Protein AF-A0A059WXW6-F1 (afdb_monomer_lite)

Radius of gyration: 20.31 Å; chains: 1; bounding box: 55×39×52 Å

pLDDT: mean 96.21, std 3.56, range [58.72, 98.81]

Sequence (256 aa):
PWFNPIPKHPYNVGSDMNHESMDTRNYSSRVMEHWLTEYRIDGFRFDLSKGFTQVNTCTTPNCNTQTEINNWGLRDQSRINIWKRYYDTVQTKSSGAYVILEHFAENSEEKELSDYGMMLWGNLHHNYTQAALGLSTENDFSWGIHTVRTWTNPHLVTYMESHDEERIVYRALTGGNVTAGYTTRHIDTALRRMELSAAFLFTIPGPKMMWQFGEVGYDFAINRCEDGSINNDCRTHPKPIRWDYLQNAKRKQVTV

Structure (mmCIF, N/CA/C/O backbone):
data_AF-A0A059WXW6-F1
#
_entry.id   AF-A0A059WXW6-F1
#
loop_
_atom_site.group_PDB
_atom_site.id
_atom_site.type_symbol
_atom_site.label_atom_id
_atom_site.label_alt_id
_atom_site.label_comp_id
_atom_site.label_asym_id
_atom_site.label_entity_id
_atom_site.label_seq_id
_atom_site.pdbx_PDB_ins_code
_atom_site.Cartn_x
_atom_site.Cartn_y
_atom_site.Cartn_z
_atom_site.occupancy
_atom_site.B_iso_or_equiv
_atom_site.auth_seq_id
_atom_site.auth_comp_id
_atom_site.auth_asym_id
_atom_site.auth_atom_id
_atom_site.pdbx_PDB_model_num
ATOM 1 N N . PRO A 1 1 ? -15.121 13.037 23.827 1.00 78.50 1 PRO A N 1
ATOM 2 C CA . PRO A 1 1 ? -15.109 13.982 22.686 1.00 78.50 1 PRO A CA 1
ATOM 3 C C . PRO A 1 1 ? -14.855 13.188 21.404 1.00 78.50 1 PRO A C 1
ATOM 5 O O . PRO A 1 1 ? -14.153 12.186 21.485 1.00 78.50 1 PRO A O 1
ATOM 8 N N . TRP A 1 2 ? -15.421 13.610 20.270 1.00 88.75 2 TRP A N 1
ATOM 9 C CA . TRP A 1 2 ? -15.257 12.932 18.974 1.00 88.75 2 TRP A CA 1
ATOM 10 C C . TRP A 1 2 ? -13.813 12.958 18.475 1.00 88.75 2 TRP A C 1
ATOM 12 O O . TRP A 1 2 ? -13.294 11.960 17.984 1.00 88.75 2 TRP A O 1
ATOM 22 N N . PHE A 1 3 ? -13.163 14.106 18.646 1.00 93.31 3 PHE A N 1
ATOM 23 C CA . PHE A 1 3 ? -11.800 14.357 18.205 1.00 93.31 3 PHE A CA 1
ATOM 24 C C . PHE A 1 3 ? -10.869 14.530 19.397 1.00 93.31 3 PHE A C 1
ATOM 26 O O . PHE A 1 3 ? -11.270 15.010 20.465 1.00 93.31 3 PHE A O 1
ATOM 33 N N . ASN A 1 4 ? -9.614 14.161 19.192 1.00 93.25 4 ASN A N 1
ATOM 34 C CA . ASN A 1 4 ? -8.531 14.500 20.088 1.00 93.25 4 ASN A CA 1
ATOM 35 C C . ASN A 1 4 ? -8.214 16.001 19.961 1.00 93.25 4 ASN A C 1
ATOM 37 O O . ASN A 1 4 ? -8.027 16.488 18.848 1.00 93.25 4 ASN A O 1
ATOM 41 N N . PRO A 1 5 ? -8.128 16.760 21.074 1.00 91.00 5 PRO A N 1
ATOM 42 C CA . PRO A 1 5 ? -7.756 18.178 21.018 1.00 91.00 5 PRO A CA 1
ATOM 43 C C . PRO A 1 5 ? -6.341 18.409 20.476 1.00 91.00 5 PRO A C 1
ATOM 45 O O . PRO A 1 5 ? -6.051 19.459 19.915 1.00 91.00 5 PRO A O 1
ATOM 48 N N . ILE A 1 6 ? -5.463 17.425 20.685 1.00 89.00 6 ILE A N 1
ATOM 49 C CA . ILE A 1 6 ? -4.098 17.374 20.169 1.00 89.00 6 ILE A CA 1
ATOM 50 C C . ILE A 1 6 ? -3.931 15.991 19.536 1.00 89.00 6 ILE A C 1
ATOM 52 O O . ILE A 1 6 ? -4.211 15.007 20.238 1.00 89.00 6 ILE A O 1
ATOM 56 N N . PRO A 1 7 ? -3.484 15.906 18.271 1.00 92.00 7 PRO A N 1
ATOM 57 C CA . PRO A 1 7 ? -3.293 14.629 17.600 1.00 92.00 7 PRO A CA 1
ATOM 58 C C . PRO A 1 7 ? -2.331 13.698 18.341 1.00 92.00 7 PRO A C 1
ATOM 60 O O . PRO A 1 7 ? -1.409 14.164 19.014 1.00 92.00 7 PRO A O 1
ATOM 63 N N . LYS A 1 8 ? -2.558 12.386 18.231 1.00 94.50 8 LYS A N 1
ATOM 64 C CA . LYS A 1 8 ? -1.803 11.374 18.993 1.00 94.50 8 LYS A CA 1
ATOM 65 C C . LYS A 1 8 ? -0.637 10.745 18.248 1.00 94.50 8 LYS A C 1
ATOM 67 O O . LYS A 1 8 ? 0.244 10.193 18.897 1.00 94.50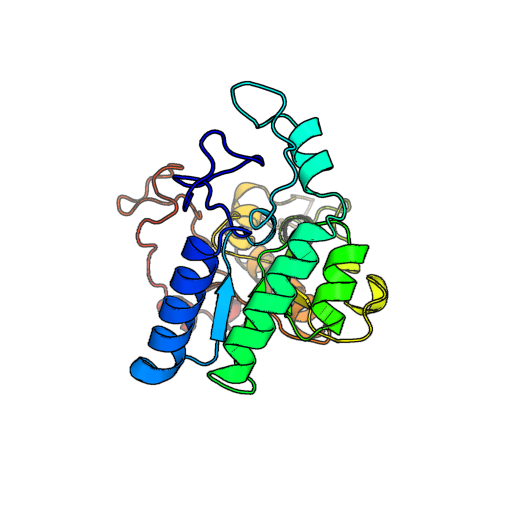 8 LYS A O 1
ATOM 72 N N . HIS A 1 9 ? -0.603 10.832 16.926 1.00 95.44 9 HIS A N 1
ATOM 73 C CA . HIS A 1 9 ? 0.408 10.165 16.109 1.00 95.44 9 HIS A CA 1
ATOM 74 C C . HIS A 1 9 ? 0.867 11.030 14.926 1.00 95.44 9 HIS A C 1
ATOM 76 O O . HIS A 1 9 ? 0.190 11.997 14.596 1.00 95.44 9 HIS A O 1
ATOM 82 N N . PRO A 1 10 ? 1.990 10.714 14.25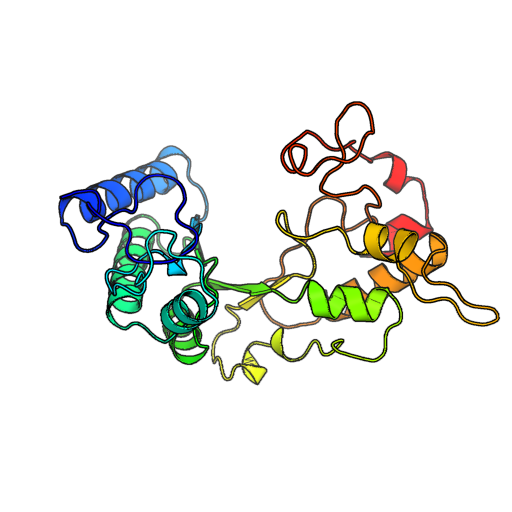7 1.00 95.00 10 PRO A N 1
ATOM 83 C CA . PRO A 1 10 ? 2.391 11.382 13.018 1.00 95.00 10 PRO A CA 1
ATOM 84 C C . PRO A 1 10 ? 1.429 11.158 11.846 1.00 95.00 10 PRO A C 1
ATOM 86 O O . PRO A 1 10 ? 0.632 10.224 11.858 1.00 95.00 10 PRO A O 1
ATOM 89 N N . TYR A 1 11 ? 1.554 11.979 10.799 1.00 93.06 11 TYR A N 1
ATOM 90 C CA . TYR A 1 11 ? 0.813 11.848 9.529 1.00 93.06 11 TYR A CA 1
ATOM 91 C C . TYR A 1 11 ? -0.719 11.955 9.627 1.00 93.06 11 TYR A C 1
ATOM 93 O O . TYR A 1 11 ? -1.432 11.372 8.816 1.00 93.06 11 TYR A O 1
ATOM 101 N N . ASN A 1 12 ? -1.246 12.711 10.595 1.00 89.69 12 ASN A N 1
ATOM 102 C CA . ASN A 1 12 ? -2.688 12.970 10.654 1.00 89.69 12 ASN A CA 1
ATOM 103 C C . ASN A 1 12 ? -3.199 13.621 9.372 1.00 89.69 12 ASN A C 1
ATOM 105 O O . ASN A 1 12 ? -2.597 14.560 8.848 1.00 89.69 12 ASN A O 1
ATOM 109 N N . VAL A 1 13 ? -4.382 13.185 8.958 1.00 84.06 13 VAL A N 1
ATOM 110 C CA . VAL A 1 13 ? -5.157 13.807 7.892 1.00 84.06 13 VAL A CA 1
ATOM 111 C C . VAL A 1 13 ? -6.405 14.412 8.529 1.00 84.06 13 VAL A C 1
ATOM 113 O O . VAL A 1 13 ? -7.258 13.701 9.053 1.00 84.06 13 VAL A O 1
ATOM 116 N N . GLY A 1 14 ? -6.505 15.741 8.526 1.00 87.31 14 GLY A N 1
ATOM 117 C CA . GLY A 1 14 ? -7.601 16.442 9.197 1.00 87.31 14 GLY A CA 1
ATOM 118 C C . GLY A 1 14 ? -7.534 16.340 10.728 1.00 87.31 14 GLY A C 1
ATOM 119 O O . GLY A 1 14 ? -6.463 16.455 11.322 1.00 87.31 14 GLY A O 1
ATOM 120 N N . SER A 1 15 ? -8.693 16.193 11.377 1.00 91.19 15 SER A N 1
ATOM 121 C CA . SER A 1 15 ? -8.800 16.107 12.839 1.00 91.19 15 SER A CA 1
ATOM 122 C C . SER A 1 15 ? -8.759 14.656 13.322 1.00 91.19 15 SER A C 1
ATOM 124 O O . SER A 1 15 ? -9.645 13.872 12.987 1.00 91.19 15 SER A O 1
ATOM 126 N N . ASP A 1 16 ? -7.769 14.334 14.158 1.00 94.06 16 ASP A N 1
ATOM 127 C CA . ASP A 1 16 ? -7.584 13.014 14.776 1.00 94.06 16 ASP A CA 1
ATOM 128 C C . ASP A 1 16 ? -8.808 12.610 15.618 1.00 94.06 16 ASP A C 1
ATOM 130 O O . ASP A 1 16 ? -9.205 13.320 16.549 1.00 94.06 16 ASP A O 1
ATOM 134 N N . MET A 1 17 ? -9.436 11.483 15.277 1.00 94.94 17 MET A N 1
ATOM 135 C CA . MET A 1 17 ? -10.624 10.984 15.962 1.00 94.94 17 MET A CA 1
ATOM 136 C C . MET A 1 17 ? -10.249 10.185 17.215 1.00 94.94 17 MET A C 1
ATOM 138 O O . MET A 1 17 ? -9.419 9.281 17.207 1.00 94.94 17 MET A O 1
ATOM 142 N N . ASN A 1 18 ? -10.952 10.442 18.317 1.00 96.19 18 ASN A N 1
ATOM 143 C CA . ASN A 1 18 ? -10.832 9.623 19.514 1.00 96.19 18 ASN A CA 1
ATOM 144 C C . ASN A 1 18 ? -11.665 8.341 19.364 1.00 96.19 18 ASN A C 1
ATOM 146 O O . ASN A 1 18 ? -12.852 8.313 19.708 1.00 96.19 18 ASN A O 1
ATOM 150 N N . HIS A 1 19 ? -11.035 7.270 18.884 1.00 95.62 19 HIS A N 1
ATOM 151 C CA . HIS A 1 19 ? -11.661 5.962 18.657 1.00 95.62 19 HIS A CA 1
ATOM 152 C C . HIS A 1 19 ? -12.032 5.200 19.947 1.00 95.62 19 HIS A C 1
ATOM 154 O O . HIS A 1 19 ? -12.748 4.190 19.910 1.00 95.62 19 HIS A O 1
ATOM 160 N N . GLU A 1 20 ? -11.617 5.690 21.118 1.00 95.31 20 GLU A N 1
ATOM 161 C CA . GLU A 1 20 ? -12.087 5.178 22.406 1.00 95.31 20 GLU A CA 1
ATOM 162 C C . GLU A 1 20 ? -13.392 5.821 22.875 1.00 95.31 20 GLU A C 1
ATOM 164 O O . GLU A 1 20 ? -14.112 5.232 23.688 1.00 95.31 20 GLU A O 1
ATOM 169 N N . SER A 1 21 ? -13.742 6.991 22.342 1.00 96.25 21 SER A N 1
ATOM 170 C CA . SER A 1 21 ? -14.986 7.658 22.697 1.00 96.25 21 SER A CA 1
ATOM 171 C C . SER A 1 21 ? -16.205 6.883 22.184 1.00 96.25 21 SER A C 1
ATOM 173 O O . SER A 1 21 ? -16.209 6.325 21.083 1.00 96.25 21 SER A O 1
ATOM 175 N N . MET A 1 22 ? -17.273 6.858 22.985 1.00 95.56 22 MET A N 1
ATOM 176 C CA . MET A 1 22 ? -18.539 6.235 22.583 1.00 95.56 22 MET A CA 1
ATOM 177 C C . MET A 1 22 ? -19.110 6.890 21.319 1.00 95.56 22 MET A C 1
ATOM 179 O O . MET A 1 22 ? -19.652 6.209 20.453 1.00 95.56 22 MET A O 1
ATOM 183 N N . ASP A 1 23 ? -18.939 8.203 21.194 1.00 96.00 23 ASP A N 1
ATOM 184 C CA . ASP A 1 23 ? -19.438 8.975 20.065 1.00 96.00 23 ASP A CA 1
ATOM 185 C C . ASP A 1 23 ? -18.798 8.549 18.737 1.00 96.00 23 ASP A C 1
ATOM 187 O O . ASP A 1 23 ? -19.513 8.204 17.793 1.00 96.00 23 ASP A O 1
ATOM 191 N N . THR A 1 24 ? -17.463 8.480 18.684 1.00 96.31 24 THR A N 1
ATOM 192 C CA . THR A 1 24 ? -16.727 8.024 17.494 1.00 96.31 24 THR A CA 1
ATOM 193 C C . THR A 1 24 ? -17.041 6.567 17.181 1.00 96.31 24 THR A C 1
ATOM 195 O O . THR A 1 24 ? -17.249 6.216 16.024 1.00 96.31 24 THR A O 1
ATOM 198 N N . ARG A 1 25 ? -17.155 5.703 18.198 1.00 95.56 25 ARG A N 1
ATOM 199 C CA . ARG A 1 25 ? -17.550 4.297 17.999 1.00 95.56 25 ARG A CA 1
ATOM 200 C C . ARG A 1 25 ? -18.930 4.179 17.353 1.00 95.56 25 ARG A C 1
ATOM 202 O O . ARG A 1 25 ? -19.088 3.430 16.392 1.00 95.56 25 ARG A O 1
ATOM 209 N N . ASN A 1 26 ? -19.905 4.941 17.842 1.00 96.38 26 ASN A N 1
ATOM 210 C CA . ASN A 1 26 ? -21.259 4.953 17.296 1.00 96.38 26 ASN A CA 1
ATOM 211 C C . ASN A 1 26 ? -21.297 5.523 15.875 1.00 96.38 26 ASN A C 1
ATOM 213 O O . ASN A 1 26 ? -22.032 5.017 15.031 1.00 96.38 26 ASN A O 1
ATOM 217 N N . TYR A 1 27 ? -20.510 6.561 15.600 1.00 96.50 27 TYR A N 1
ATOM 218 C CA . TYR A 1 27 ? -20.376 7.111 14.257 1.00 96.50 27 TYR A CA 1
ATOM 219 C C . TYR A 1 27 ? -19.798 6.104 13.271 1.00 96.50 27 TYR A C 1
ATOM 221 O O . TYR A 1 27 ? -20.459 5.798 12.280 1.00 96.50 27 TYR A O 1
ATOM 229 N N . SER A 1 28 ? -18.623 5.543 13.567 1.00 96.25 28 SER A N 1
ATOM 230 C CA . SER A 1 28 ? -17.975 4.563 12.695 1.00 96.25 28 SER A CA 1
ATOM 231 C C . SER A 1 28 ? -18.882 3.359 12.457 1.00 96.25 28 SER A C 1
ATOM 233 O O . SER A 1 28 ? -19.006 2.911 11.324 1.00 96.25 28 SER A O 1
ATOM 235 N N . SER A 1 29 ? -19.575 2.877 13.496 1.00 96.75 29 SER A N 1
ATOM 236 C CA . SER A 1 29 ? -20.540 1.777 13.381 1.00 96.75 29 SER A CA 1
ATOM 237 C C . SER A 1 29 ? -21.671 2.085 12.398 1.00 96.75 29 SER A C 1
ATOM 239 O O . SER A 1 29 ? -21.918 1.292 11.492 1.00 96.75 29 SER A O 1
ATOM 241 N N . ARG A 1 30 ? -22.300 3.265 12.499 1.00 97.94 30 ARG A N 1
ATOM 242 C CA . ARG A 1 30 ? -23.367 3.677 11.569 1.00 97.94 30 ARG A CA 1
ATOM 243 C C . ARG A 1 30 ? -22.867 3.859 10.140 1.00 97.94 30 ARG A C 1
ATOM 245 O O . ARG A 1 30 ? -23.582 3.511 9.209 1.00 97.94 30 ARG A O 1
ATOM 252 N N . VAL A 1 31 ? -21.663 4.406 9.961 1.00 97.75 31 VAL A N 1
ATOM 253 C CA . VAL A 1 31 ? -21.052 4.549 8.631 1.00 97.75 31 VAL A CA 1
ATOM 254 C C . VAL A 1 31 ? -20.813 3.170 8.022 1.00 97.75 31 VAL A C 1
ATOM 256 O O . VAL A 1 31 ? -21.264 2.919 6.909 1.00 97.75 31 VAL A O 1
ATOM 259 N N . MET A 1 32 ? -20.164 2.264 8.759 1.00 98.06 32 MET A N 1
ATOM 260 C CA . MET A 1 32 ? -19.899 0.903 8.288 1.00 98.06 32 MET A CA 1
ATOM 261 C C . MET A 1 32 ? -21.197 0.162 7.948 1.00 98.06 32 MET A C 1
ATOM 263 O O . MET A 1 32 ? -21.295 -0.427 6.879 1.00 98.06 32 MET A O 1
ATOM 267 N N . GLU A 1 33 ? -22.210 0.243 8.812 1.00 97.88 33 GLU A N 1
ATOM 268 C CA . GLU A 1 33 ? -23.530 -0.337 8.556 1.00 97.88 33 GLU A CA 1
ATOM 269 C C . GLU A 1 33 ? -24.148 0.207 7.269 1.00 97.88 33 GLU A C 1
ATOM 271 O O . GLU A 1 33 ? -24.498 -0.579 6.399 1.00 97.88 33 GLU A O 1
ATOM 276 N N . HIS A 1 34 ? -24.213 1.529 7.108 1.00 98.38 34 HIS A N 1
ATOM 277 C CA . HIS A 1 34 ? -24.846 2.150 5.948 1.00 98.38 34 HIS A CA 1
ATOM 278 C C . HIS A 1 34 ? -24.227 1.692 4.622 1.00 98.38 34 HIS A C 1
ATOM 280 O O . HIS A 1 34 ? -24.942 1.331 3.690 1.00 98.38 34 HIS A O 1
ATOM 286 N N . TRP A 1 35 ? -22.896 1.664 4.531 1.00 98.38 35 TRP A N 1
ATOM 287 C CA . TRP A 1 35 ? -22.213 1.216 3.317 1.00 98.38 35 TRP A CA 1
ATOM 288 C C . TRP A 1 35 ? -22.413 -0.281 3.045 1.00 98.38 35 TRP A C 1
ATOM 290 O O . TRP A 1 35 ? -22.615 -0.668 1.894 1.00 98.38 35 TRP A O 1
ATOM 300 N N . LEU A 1 36 ? -22.417 -1.119 4.085 1.00 98.44 36 LEU A N 1
ATOM 301 C CA . LEU A 1 36 ? -22.646 -2.558 3.938 1.00 98.44 36 LEU A CA 1
ATOM 302 C C . LEU A 1 36 ? -24.101 -2.889 3.577 1.00 98.44 36 LEU A C 1
ATOM 304 O O . LEU A 1 36 ? -24.334 -3.786 2.774 1.00 98.44 36 LEU A O 1
ATOM 308 N N . THR A 1 37 ? -25.089 -2.192 4.141 1.00 97.25 37 THR A N 1
ATOM 309 C CA . THR A 1 37 ? -26.506 -2.542 3.947 1.00 97.25 37 THR A CA 1
ATOM 310 C C . THR A 1 37 ? -27.131 -1.846 2.744 1.00 97.25 37 THR A C 1
ATOM 312 O O . THR A 1 37 ? -27.827 -2.495 1.961 1.00 97.25 37 THR A O 1
ATOM 315 N N . GLU A 1 38 ? -26.871 -0.548 2.567 1.00 98.06 38 GLU A N 1
ATOM 316 C CA . GLU A 1 38 ? -27.496 0.248 1.504 1.00 98.06 38 GLU A CA 1
ATOM 317 C C . GLU A 1 38 ? -26.747 0.106 0.181 1.00 98.06 38 GLU A C 1
ATOM 319 O O . GLU A 1 38 ? -27.362 -0.117 -0.862 1.00 98.06 38 GLU A O 1
ATOM 324 N N . TYR A 1 39 ? -25.414 0.187 0.221 1.00 97.69 39 TYR A N 1
ATOM 325 C CA . TYR A 1 39 ? -24.576 0.093 -0.978 1.00 97.69 39 TYR A CA 1
ATOM 326 C C . TYR A 1 39 ? -24.064 -1.322 -1.256 1.00 97.69 39 TYR A C 1
ATOM 328 O O . TYR A 1 39 ? -23.590 -1.573 -2.363 1.00 97.69 39 TYR A O 1
ATOM 336 N N . ARG A 1 40 ? -24.202 -2.250 -0.296 1.00 97.12 40 ARG A N 1
ATOM 337 C CA . ARG A 1 40 ? -23.875 -3.681 -0.451 1.00 97.12 40 ARG A CA 1
ATOM 338 C C . ARG A 1 40 ? -22.457 -3.927 -0.959 1.00 97.12 40 ARG A C 1
ATOM 340 O O . ARG A 1 40 ? -22.240 -4.778 -1.816 1.00 97.12 40 ARG A O 1
ATOM 347 N N . ILE A 1 41 ? -21.504 -3.156 -0.445 1.00 97.94 41 ILE A N 1
ATOM 348 C CA . ILE A 1 41 ? -20.085 -3.393 -0.714 1.00 97.94 41 ILE A CA 1
ATOM 349 C C . ILE A 1 41 ? -19.599 -4.632 0.047 1.00 97.94 41 ILE A C 1
ATOM 351 O O . ILE A 1 41 ? -20.097 -4.938 1.129 1.00 97.94 41 ILE A O 1
ATOM 355 N N . ASP A 1 42 ? -18.573 -5.300 -0.477 1.00 98.19 42 ASP A N 1
ATOM 356 C CA . ASP A 1 42 ? -18.030 -6.530 0.117 1.00 98.19 42 ASP A CA 1
ATOM 357 C C . ASP A 1 42 ? -17.111 -6.284 1.324 1.00 98.19 42 ASP A C 1
ATOM 359 O O . ASP A 1 42 ? -16.570 -7.225 1.896 1.00 98.19 42 ASP A O 1
ATOM 363 N N . GLY A 1 43 ? -16.885 -5.029 1.714 1.00 97.94 43 GLY A N 1
ATOM 364 C CA . GLY A 1 43 ? -16.006 -4.674 2.823 1.00 97.94 43 GLY A CA 1
ATOM 365 C C . GLY A 1 43 ? -15.335 -3.319 2.652 1.00 97.94 43 GLY A C 1
ATOM 366 O O . GLY A 1 43 ? -15.729 -2.509 1.815 1.00 97.94 43 GLY A O 1
ATOM 367 N N . PHE A 1 44 ? -14.297 -3.079 3.450 1.00 98.56 44 PHE A N 1
ATOM 368 C CA . PHE A 1 44 ? -13.589 -1.804 3.509 1.00 98.56 44 PHE A CA 1
ATOM 369 C C . PHE A 1 44 ? -12.077 -1.993 3.443 1.00 98.56 44 PHE A C 1
ATOM 371 O O . PHE A 1 44 ? -11.525 -2.922 4.036 1.00 98.56 44 PHE A O 1
ATOM 378 N N . ARG A 1 45 ? -11.403 -1.023 2.819 1.00 98.06 45 ARG A N 1
ATOM 379 C CA . ARG A 1 45 ? -10.012 -0.691 3.132 1.00 98.06 45 ARG A CA 1
ATOM 380 C C . ARG A 1 45 ? -10.011 0.506 4.077 1.00 98.06 45 ARG A C 1
ATOM 382 O O . ARG A 1 45 ? -10.488 1.575 3.706 1.00 98.06 45 ARG A O 1
ATOM 389 N N . PHE A 1 46 ? -9.479 0.330 5.279 1.00 98.06 46 PHE A N 1
ATOM 390 C CA . PHE A 1 46 ? -9.354 1.391 6.269 1.00 98.06 46 PHE A CA 1
ATOM 391 C C . PHE A 1 46 ? -8.041 2.144 6.074 1.00 98.06 46 PHE A C 1
ATOM 393 O O . PHE A 1 46 ? -6.956 1.575 6.217 1.00 98.06 46 PHE A O 1
ATOM 400 N N . ASP A 1 47 ? -8.182 3.420 5.725 1.00 96.44 47 ASP A N 1
ATOM 401 C CA . ASP A 1 47 ? -7.085 4.372 5.591 1.00 96.44 47 ASP A CA 1
ATOM 402 C C . ASP A 1 47 ? -6.430 4.680 6.928 1.00 96.44 47 ASP A C 1
ATOM 404 O O . ASP A 1 47 ? -7.110 4.734 7.956 1.00 96.44 47 ASP A O 1
ATOM 408 N N . LEU A 1 48 ? -5.110 4.858 6.893 1.00 95.75 48 LEU A N 1
ATOM 409 C CA . LEU A 1 48 ? -4.265 5.215 8.018 1.00 95.75 48 LEU A CA 1
ATOM 410 C C . LEU A 1 48 ? -4.591 4.383 9.255 1.00 95.75 48 LEU A C 1
ATOM 412 O O . LEU A 1 48 ? -4.709 4.896 10.367 1.00 95.75 48 LEU A O 1
ATOM 416 N N . SER A 1 49 ? -4.781 3.075 9.076 1.00 97.56 49 SER A N 1
ATOM 417 C CA . SER A 1 49 ? -5.379 2.237 10.116 1.00 97.56 49 SER A CA 1
ATOM 418 C C . SER A 1 49 ? -4.517 2.172 11.390 1.00 97.56 49 SER A C 1
ATOM 420 O O . SER A 1 49 ? -5.012 1.990 12.504 1.00 97.56 49 SER A O 1
ATOM 422 N N . LYS A 1 50 ? -3.203 2.396 11.258 1.00 95.69 50 LYS A N 1
ATOM 423 C CA . LYS A 1 50 ? -2.285 2.538 12.396 1.00 95.69 50 LYS A CA 1
ATOM 424 C C . LYS A 1 50 ? -2.595 3.773 13.268 1.00 95.69 50 LYS A C 1
ATOM 426 O O . LYS A 1 50 ? -2.243 3.815 14.447 1.00 95.69 50 LYS A O 1
ATOM 431 N N . GLY A 1 51 ? -3.272 4.769 12.701 1.00 95.44 51 GLY A N 1
ATOM 432 C CA . GLY A 1 51 ? -3.696 6.010 13.352 1.00 95.44 51 GLY A CA 1
ATOM 433 C C . GLY A 1 51 ? -4.875 5.833 14.303 1.00 95.44 51 GLY A C 1
ATOM 434 O O . GLY A 1 51 ? -5.155 6.700 15.118 1.00 95.44 51 GLY A O 1
ATOM 435 N N . PHE A 1 52 ? -5.519 4.664 14.296 1.00 96.31 52 PHE A N 1
ATOM 436 C CA . PHE A 1 52 ? -6.635 4.339 15.183 1.00 96.31 52 PHE A CA 1
ATOM 437 C C . PHE A 1 52 ? -6.124 3.961 16.586 1.00 96.31 52 PHE A C 1
ATOM 439 O O . PHE A 1 52 ? -6.422 2.899 17.126 1.00 96.31 52 PHE A O 1
ATOM 446 N N . THR A 1 53 ? -5.305 4.836 17.164 1.00 95.19 53 THR A N 1
ATOM 447 C CA . THR A 1 53 ? -4.602 4.692 18.440 1.00 95.19 53 THR A CA 1
ATOM 448 C C . THR A 1 53 ? -4.978 5.836 19.368 1.00 95.19 53 THR A C 1
ATOM 450 O O . THR A 1 53 ? -5.305 6.927 18.911 1.00 95.19 53 THR A O 1
ATOM 453 N N . GLN A 1 54 ? -4.936 5.609 20.679 1.00 94.38 54 GLN A N 1
ATOM 454 C CA . GLN A 1 54 ? -4.962 6.693 21.670 1.00 94.38 54 GLN A CA 1
ATOM 455 C C . GLN A 1 54 ? -3.636 6.816 22.439 1.00 94.38 54 GLN A C 1
ATOM 457 O O . GLN A 1 54 ? -3.507 7.662 23.328 1.00 94.38 54 GLN A O 1
ATOM 462 N N . VAL A 1 55 ? -2.626 6.020 22.071 1.00 95.38 55 VAL A N 1
ATOM 463 C CA . VAL A 1 55 ? -1.257 6.164 22.565 1.00 95.38 55 VAL A CA 1
ATOM 464 C C . VAL A 1 55 ? -0.650 7.405 21.926 1.00 95.38 55 VAL A C 1
ATOM 466 O O . VAL A 1 55 ? -0.505 7.491 20.710 1.00 95.38 55 VAL A O 1
ATOM 469 N N . ASN A 1 56 ? -0.292 8.383 22.757 1.00 95.44 56 ASN A N 1
ATOM 470 C CA . ASN A 1 56 ? 0.333 9.603 22.271 1.00 95.44 56 ASN A CA 1
ATOM 471 C C . ASN A 1 56 ? 1.821 9.376 21.987 1.00 95.44 56 ASN A C 1
ATOM 473 O O . ASN A 1 56 ? 2.612 9.232 22.919 1.00 95.44 56 ASN A O 1
ATOM 477 N N . THR A 1 57 ? 2.203 9.415 20.717 1.00 96.25 57 THR A N 1
ATOM 478 C CA . THR A 1 57 ? 3.600 9.412 20.278 1.00 96.25 57 THR A CA 1
ATOM 479 C C . THR A 1 57 ? 4.068 10.781 19.805 1.00 96.25 57 THR A C 1
ATOM 481 O O . THR A 1 57 ? 5.266 10.952 19.607 1.00 96.25 57 THR A O 1
ATOM 484 N N . CYS A 1 58 ? 3.174 11.768 19.689 1.00 94.69 58 CYS A N 1
ATOM 485 C CA . CYS A 1 58 ? 3.533 13.150 19.394 1.00 94.69 58 CYS A CA 1
ATOM 486 C C . CYS A 1 58 ? 4.213 13.811 20.598 1.00 94.69 58 CYS A C 1
ATOM 488 O O . CYS A 1 58 ? 3.596 14.060 21.638 1.00 94.69 58 CYS A O 1
ATOM 490 N N . THR A 1 59 ? 5.497 14.116 20.434 1.00 94.31 59 THR A N 1
ATOM 491 C CA . THR A 1 59 ? 6.365 14.751 21.440 1.00 94.31 59 THR A CA 1
ATOM 492 C C . THR A 1 59 ? 6.897 16.111 20.987 1.00 94.31 59 THR A C 1
ATOM 494 O O . THR A 1 59 ? 7.396 16.883 21.805 1.00 94.31 59 THR A O 1
ATOM 497 N N . THR A 1 60 ? 6.755 16.434 19.702 1.00 93.25 60 THR A N 1
ATOM 498 C CA . THR A 1 60 ? 7.154 17.698 19.081 1.00 93.25 60 THR A CA 1
ATOM 499 C C . THR A 1 60 ? 5.943 18.434 18.493 1.00 93.25 60 THR A C 1
ATOM 501 O O . THR A 1 60 ? 4.930 17.799 18.197 1.00 93.25 60 THR A O 1
ATOM 504 N N . PRO A 1 61 ? 6.024 19.763 18.266 1.00 90.00 61 PRO A N 1
ATOM 505 C CA . PRO A 1 61 ? 4.900 20.534 17.727 1.00 90.00 61 PRO A CA 1
ATOM 506 C C . PRO A 1 61 ? 4.378 20.044 16.368 1.00 90.00 61 PRO A C 1
ATOM 508 O O . PRO A 1 61 ? 3.181 20.119 16.118 1.00 90.00 61 PRO A O 1
ATOM 511 N N . ASN A 1 62 ? 5.264 19.535 15.505 1.00 89.50 62 ASN A N 1
ATOM 512 C CA . ASN A 1 62 ? 4.903 19.082 14.157 1.00 89.50 62 ASN A CA 1
ATOM 513 C C . ASN A 1 62 ? 4.612 17.576 14.074 1.00 89.50 62 ASN A C 1
ATOM 515 O O . ASN A 1 62 ? 4.156 17.124 13.028 1.00 89.50 62 ASN A O 1
ATOM 519 N N . CYS A 1 63 ? 4.894 16.814 15.138 1.00 94.12 63 CYS A N 1
ATOM 520 C CA . CYS A 1 63 ? 4.689 15.368 15.228 1.00 94.12 63 CYS A CA 1
ATOM 521 C C . CYS A 1 63 ? 5.092 14.598 13.955 1.00 94.12 63 CYS A C 1
ATOM 523 O O . CYS A 1 63 ? 4.273 13.956 13.302 1.00 94.12 63 CYS A O 1
ATOM 525 N N . ASN A 1 64 ? 6.351 14.719 13.540 1.00 93.81 64 ASN A N 1
ATOM 526 C CA . ASN A 1 64 ? 6.831 14.145 12.280 1.00 93.81 64 ASN A CA 1
ATOM 527 C C . ASN A 1 64 ? 8.291 13.677 12.323 1.00 93.81 64 ASN A C 1
ATOM 529 O O . ASN A 1 64 ? 8.889 13.405 11.282 1.00 93.81 64 ASN A O 1
ATOM 533 N N . THR A 1 65 ? 8.885 13.581 13.511 1.00 96.44 65 THR A N 1
ATOM 534 C CA . THR A 1 65 ? 10.250 13.073 13.652 1.00 96.44 65 THR A CA 1
ATOM 535 C C . THR A 1 65 ? 10.287 11.557 13.471 1.00 96.44 65 THR A C 1
ATOM 537 O O . THR A 1 65 ? 9.331 10.847 13.789 1.00 96.44 65 THR A O 1
ATOM 540 N N . GLN A 1 66 ? 11.432 11.031 13.025 1.00 96.62 66 GLN A N 1
ATOM 541 C CA . GLN A 1 66 ? 11.610 9.587 12.853 1.00 96.62 66 GLN A CA 1
ATOM 542 C C . GLN A 1 66 ? 11.368 8.808 14.154 1.00 96.62 66 GLN A C 1
ATOM 544 O O . GLN A 1 66 ? 10.822 7.710 14.119 1.00 96.62 66 GLN A O 1
ATOM 549 N N . THR A 1 67 ? 11.725 9.378 15.308 1.00 97.62 67 THR A N 1
ATOM 550 C CA . THR A 1 67 ? 11.465 8.763 16.616 1.00 97.62 67 THR A CA 1
ATOM 551 C C . THR A 1 67 ? 9.968 8.625 16.890 1.00 97.62 67 THR A C 1
ATOM 553 O O . THR A 1 67 ? 9.529 7.566 17.325 1.00 97.62 67 THR A O 1
ATOM 556 N N . GLU A 1 68 ? 9.165 9.652 16.602 1.00 97.06 68 GLU A N 1
ATOM 557 C CA . GLU A 1 68 ? 7.705 9.605 16.785 1.00 97.06 68 GLU A CA 1
ATOM 558 C C . GLU A 1 68 ? 7.055 8.597 15.827 1.00 97.06 68 GLU A C 1
ATOM 560 O O . GLU A 1 68 ? 6.157 7.856 16.229 1.00 97.06 68 GLU A O 1
ATOM 565 N N . ILE A 1 69 ? 7.552 8.514 14.587 1.00 96.56 69 ILE A N 1
ATOM 566 C CA . ILE A 1 69 ? 7.100 7.546 13.575 1.00 96.56 69 ILE A CA 1
ATOM 567 C C . ILE A 1 69 ? 7.437 6.113 14.004 1.00 96.56 69 ILE A C 1
ATOM 569 O O . ILE A 1 69 ? 6.575 5.235 13.939 1.00 96.56 69 ILE A O 1
ATOM 573 N N . ASN A 1 70 ? 8.662 5.882 14.485 1.00 97.25 70 ASN A N 1
ATOM 574 C CA . ASN A 1 70 ? 9.100 4.582 14.989 1.00 97.25 70 ASN A CA 1
ATOM 575 C C . ASN A 1 70 ? 8.272 4.163 16.207 1.00 97.25 70 ASN A C 1
ATOM 577 O O . ASN A 1 70 ? 7.768 3.046 16.237 1.00 97.25 70 ASN A O 1
ATOM 581 N N . ASN A 1 71 ? 8.070 5.071 17.168 1.00 97.62 71 ASN A N 1
ATOM 582 C CA . ASN A 1 71 ? 7.262 4.811 18.360 1.00 97.62 71 ASN A CA 1
ATOM 583 C C . ASN A 1 71 ? 5.803 4.502 18.006 1.00 97.62 71 ASN A C 1
ATOM 585 O O . ASN A 1 71 ? 5.208 3.607 18.594 1.00 97.62 71 ASN A O 1
ATOM 589 N N . TRP A 1 72 ? 5.231 5.205 17.026 1.00 97.25 72 TRP A N 1
ATOM 590 C CA . TRP A 1 72 ? 3.876 4.935 16.534 1.00 97.25 72 TRP A CA 1
ATOM 591 C C . TRP A 1 72 ? 3.759 3.572 15.841 1.00 97.25 72 TRP A C 1
ATOM 593 O O . TRP A 1 72 ? 2.708 2.931 15.899 1.00 97.25 72 TRP A O 1
ATOM 603 N N . GLY A 1 73 ? 4.850 3.135 15.205 1.00 97.25 73 GLY A N 1
ATOM 604 C CA . GLY A 1 73 ? 5.015 1.811 14.612 1.00 97.25 73 GLY A CA 1
ATOM 605 C C . GLY A 1 73 ? 5.137 0.671 15.619 1.00 97.25 73 GLY A C 1
ATOM 606 O O . GLY A 1 73 ? 4.956 -0.472 15.221 1.00 97.25 73 GLY A O 1
ATOM 607 N N . LEU A 1 74 ? 5.414 0.935 16.898 1.00 98.06 74 LEU A N 1
ATOM 608 C CA . LEU A 1 74 ? 5.472 -0.120 17.907 1.00 98.06 74 LEU A CA 1
ATOM 609 C C . LEU A 1 74 ? 4.082 -0.702 18.176 1.00 98.06 74 LEU A C 1
ATOM 611 O O . LEU A 1 74 ? 3.056 -0.055 17.941 1.00 98.06 74 LEU A O 1
ATOM 615 N N . ARG A 1 75 ? 4.070 -1.929 18.700 1.00 98.12 75 ARG A N 1
ATOM 616 C CA . ARG A 1 75 ? 2.851 -2.614 19.121 1.00 98.12 75 ARG A CA 1
ATOM 617 C C . ARG A 1 75 ? 2.048 -1.764 20.107 1.00 98.12 75 ARG A C 1
ATOM 619 O O . ARG A 1 75 ? 2.565 -1.325 21.133 1.00 98.12 75 ARG A O 1
ATOM 626 N N . ASP A 1 76 ? 0.756 -1.639 19.837 1.00 98.19 76 ASP A N 1
ATOM 627 C CA . ASP A 1 76 ? -0.202 -0.908 20.655 1.00 98.19 76 ASP A CA 1
ATOM 628 C C . ASP A 1 76 ? -1.444 -1.766 20.933 1.00 98.19 76 ASP A C 1
ATOM 630 O O . ASP A 1 76 ? -2.302 -1.993 20.078 1.00 98.19 76 ASP A O 1
ATOM 634 N N . GLN A 1 77 ? -1.583 -2.211 22.183 1.00 97.81 77 GLN A N 1
ATOM 635 C CA . GLN A 1 77 ? -2.724 -3.030 22.590 1.00 97.81 77 GLN A CA 1
ATOM 636 C C . GLN A 1 77 ? -4.063 -2.280 22.507 1.00 97.81 77 GLN A C 1
ATOM 638 O O . GLN A 1 77 ? -5.097 -2.904 22.258 1.00 97.81 77 GLN A O 1
ATOM 643 N N . SER A 1 78 ? -4.075 -0.958 22.709 1.00 96.69 78 SER A N 1
ATOM 644 C CA . SER A 1 78 ? -5.300 -0.155 22.611 1.00 96.69 78 SER A CA 1
ATOM 645 C C . SER A 1 78 ? -5.805 -0.108 21.169 1.00 96.69 78 SER A C 1
ATOM 647 O O . SER A 1 78 ? -6.985 -0.367 20.924 1.00 96.69 78 SER A O 1
ATOM 649 N N . ARG A 1 79 ? -4.895 0.091 20.208 1.00 98.19 79 ARG A N 1
ATOM 650 C CA . ARG A 1 79 ? -5.175 0.056 18.770 1.00 98.19 79 ARG A CA 1
ATOM 651 C C . ARG A 1 79 ? -5.670 -1.311 18.312 1.00 98.19 79 ARG A C 1
ATOM 653 O O . ARG A 1 79 ? -6.686 -1.383 17.622 1.00 98.19 79 ARG A O 1
ATOM 660 N N . ILE A 1 80 ? -5.051 -2.398 18.778 1.00 98.75 80 ILE A N 1
ATOM 661 C CA . ILE A 1 80 ? -5.541 -3.763 18.523 1.00 98.75 80 ILE A CA 1
ATOM 662 C C . ILE A 1 80 ? -6.987 -3.931 19.007 1.00 98.75 80 ILE A C 1
ATOM 664 O O . ILE A 1 80 ? -7.842 -4.437 18.281 1.00 98.75 80 ILE A O 1
ATOM 668 N N . ASN A 1 81 ? -7.288 -3.481 20.227 1.00 98.56 81 ASN A N 1
ATOM 669 C CA . ASN A 1 81 ? -8.630 -3.592 20.800 1.00 98.56 81 ASN A CA 1
ATOM 670 C C . ASN A 1 81 ? -9.666 -2.743 20.041 1.00 98.56 81 ASN A C 1
ATOM 672 O O . ASN A 1 81 ? -10.830 -3.138 19.934 1.00 98.56 81 ASN A O 1
ATOM 676 N N . ILE A 1 82 ? -9.264 -1.578 19.524 1.00 98.50 82 ILE A N 1
ATOM 677 C CA . ILE A 1 82 ? -10.099 -0.738 18.656 1.00 98.50 82 ILE A CA 1
ATOM 678 C C . ILE A 1 82 ? -10.413 -1.485 17.355 1.00 98.50 82 ILE A C 1
ATOM 680 O O . ILE A 1 82 ? -11.585 -1.592 16.988 1.00 98.50 82 ILE A O 1
ATOM 684 N N . TRP A 1 83 ? -9.403 -2.067 16.707 1.00 98.75 83 TRP A N 1
ATOM 685 C CA . TRP A 1 83 ? -9.589 -2.801 15.456 1.00 98.75 83 TRP A CA 1
ATOM 686 C C . TRP A 1 83 ? -10.466 -4.034 15.607 1.00 98.75 83 TRP A C 1
ATOM 688 O O . TRP A 1 83 ? -11.386 -4.210 14.813 1.00 98.75 83 TRP A O 1
ATOM 698 N N . LYS A 1 84 ? -10.265 -4.843 16.654 1.00 98.75 84 LYS A N 1
ATOM 699 C CA . LYS A 1 84 ? -11.129 -6.005 16.924 1.00 98.75 84 LYS A CA 1
ATOM 700 C C . LYS A 1 84 ? -12.595 -5.597 17.083 1.00 98.75 84 LYS A C 1
ATOM 702 O O . LYS A 1 84 ? -13.469 -6.212 16.489 1.00 98.75 84 LYS A O 1
ATOM 707 N N . ARG A 1 85 ? -12.868 -4.485 17.774 1.00 98.38 85 ARG A N 1
ATOM 708 C CA . ARG A 1 85 ? -14.232 -3.947 17.925 1.00 98.38 85 ARG A CA 1
ATOM 709 C C . ARG A 1 85 ? -14.860 -3.533 16.592 1.00 98.38 85 ARG A C 1
ATOM 711 O O . ARG A 1 85 ? -16.045 -3.786 16.365 1.00 98.38 85 ARG A O 1
ATOM 718 N N . TYR A 1 86 ? -14.109 -2.843 15.736 1.00 98.50 86 TYR A N 1
ATOM 719 C CA . TYR A 1 86 ? -14.616 -2.442 14.423 1.00 98.50 86 TYR A CA 1
ATOM 720 C C . TYR A 1 86 ? -14.785 -3.637 13.491 1.00 98.50 86 TYR A C 1
ATOM 722 O O . TYR A 1 86 ? -15.799 -3.710 12.802 1.00 98.50 86 TYR A O 1
ATOM 730 N N . TYR A 1 87 ? -13.886 -4.616 13.555 1.00 98.75 87 TYR A N 1
ATOM 731 C CA . TYR A 1 87 ? -14.056 -5.890 12.870 1.00 98.75 87 TYR A CA 1
ATOM 732 C C . TYR A 1 87 ? -15.338 -6.603 13.307 1.00 98.75 87 TYR A C 1
ATOM 734 O O . TYR A 1 87 ? -16.166 -6.915 12.456 1.00 98.75 87 TYR A O 1
ATOM 742 N N . ASP A 1 88 ? -15.568 -6.771 14.613 1.00 98.69 88 ASP A N 1
ATOM 743 C CA . ASP A 1 88 ? -16.786 -7.403 15.138 1.00 98.69 88 ASP A CA 1
ATOM 744 C C . ASP A 1 88 ? -18.050 -6.659 14.677 1.00 98.69 88 ASP A C 1
ATOM 746 O O . ASP A 1 88 ? -19.069 -7.275 14.361 1.00 98.69 88 ASP A O 1
ATOM 750 N N . THR A 1 89 ? -17.981 -5.325 14.588 1.00 97.94 89 THR A N 1
ATOM 751 C CA . THR A 1 89 ? -19.072 -4.497 14.053 1.00 97.94 89 THR A CA 1
ATOM 752 C C . THR A 1 89 ? -19.335 -4.825 12.585 1.00 97.94 89 THR A C 1
ATOM 754 O O . THR A 1 89 ? -20.475 -5.116 12.231 1.00 97.94 89 THR A O 1
ATOM 757 N N . VAL A 1 90 ? -18.297 -4.832 11.742 1.00 98.62 90 VAL A N 1
ATOM 758 C CA . VAL A 1 90 ? -18.406 -5.195 10.319 1.00 98.62 90 VAL A CA 1
ATOM 759 C C . VAL A 1 90 ? -18.992 -6.597 10.164 1.00 98.62 90 VAL A C 1
ATOM 761 O O . VAL A 1 90 ? -19.985 -6.755 9.459 1.00 98.62 90 VAL A O 1
ATOM 764 N N . GLN A 1 91 ? -18.462 -7.587 10.888 1.00 98.62 91 GLN A N 1
ATOM 765 C CA . GLN A 1 91 ? -18.933 -8.973 10.804 1.00 98.62 91 GLN A CA 1
ATOM 766 C C . GLN A 1 91 ? -20.377 -9.145 11.292 1.00 98.62 91 GLN A C 1
ATOM 768 O O . GLN A 1 91 ? -21.119 -9.951 10.734 1.00 98.62 91 GLN A O 1
ATOM 773 N N . THR A 1 92 ? -20.803 -8.377 12.300 1.00 97.88 92 THR A N 1
ATOM 774 C CA . THR A 1 92 ? -22.194 -8.390 12.782 1.00 97.88 92 THR A CA 1
ATOM 775 C C . THR A 1 92 ? -23.161 -7.825 11.739 1.00 97.88 92 THR A C 1
ATOM 777 O O . THR A 1 92 ? -24.293 -8.292 11.637 1.00 97.88 92 THR A O 1
ATOM 780 N N . LYS A 1 93 ? -22.742 -6.805 10.979 1.00 97.00 93 LYS A N 1
ATOM 781 C CA . LYS A 1 93 ? -23.587 -6.142 9.970 1.00 97.00 93 LYS A CA 1
ATOM 782 C C . LYS A 1 93 ? -23.598 -6.876 8.631 1.00 97.00 93 LYS A C 1
ATOM 784 O O . LYS A 1 93 ? -24.637 -6.924 7.983 1.00 97.00 93 LYS A O 1
ATOM 789 N N . SER A 1 94 ? -22.469 -7.456 8.236 1.00 98.12 94 SER A N 1
ATOM 790 C CA . SER A 1 94 ? -22.333 -8.275 7.034 1.00 98.12 94 SER A CA 1
ATOM 791 C C . SER A 1 94 ? -21.254 -9.331 7.256 1.00 98.12 94 SER A C 1
ATOM 793 O O . SER A 1 94 ? -20.058 -9.061 7.134 1.00 98.12 94 SER A O 1
ATOM 795 N N . SER A 1 95 ? -21.678 -10.545 7.608 1.00 97.94 95 SER A N 1
ATOM 796 C CA . SER A 1 95 ? -20.760 -11.660 7.849 1.00 97.94 95 SER A CA 1
ATOM 797 C C . SER A 1 95 ? -19.953 -11.979 6.590 1.00 97.94 95 SER A C 1
ATOM 799 O O . SER A 1 95 ? -20.515 -12.101 5.503 1.00 97.94 95 SER A O 1
ATOM 801 N N . GLY A 1 96 ? -18.634 -12.101 6.739 1.00 97.62 96 GLY A N 1
ATOM 802 C CA . GLY A 1 96 ? -17.716 -12.350 5.630 1.00 97.62 96 GLY A CA 1
ATOM 803 C C . GLY A 1 96 ? -17.243 -11.090 4.903 1.00 97.62 96 GLY A C 1
ATOM 804 O O . GLY A 1 96 ? -16.398 -11.207 4.019 1.00 97.62 96 GLY A O 1
ATOM 805 N N . ALA A 1 97 ? -17.722 -9.897 5.280 1.00 98.50 97 ALA A N 1
ATOM 806 C CA . ALA A 1 97 ? -17.221 -8.656 4.699 1.00 98.50 97 ALA A CA 1
ATOM 807 C C . ALA A 1 97 ? -15.733 -8.445 5.028 1.00 98.50 97 ALA A C 1
ATOM 809 O O . ALA A 1 97 ? -15.282 -8.682 6.154 1.00 98.50 97 ALA A O 1
ATOM 810 N N . TYR A 1 98 ? -14.968 -7.977 4.045 1.00 98.38 98 TYR A N 1
ATOM 811 C CA . TYR A 1 98 ? -13.534 -7.754 4.166 1.00 98.38 98 TYR A CA 1
ATOM 812 C C . TYR A 1 98 ? -13.213 -6.542 5.045 1.00 98.38 98 TYR A C 1
ATOM 814 O O . TYR A 1 98 ? -13.816 -5.474 4.934 1.00 98.38 98 TYR A O 1
ATOM 822 N N . VAL A 1 99 ? -12.188 -6.692 5.880 1.00 98.75 99 VAL A N 1
ATOM 823 C CA . VAL A 1 99 ? -11.554 -5.596 6.618 1.00 98.75 99 VAL A CA 1
ATOM 824 C C . VAL A 1 99 ? -10.086 -5.592 6.226 1.00 98.75 99 VAL A C 1
ATOM 826 O O . VAL A 1 99 ? -9.322 -6.429 6.696 1.00 98.75 99 VAL A O 1
ATOM 829 N N . ILE A 1 100 ? -9.710 -4.686 5.325 1.00 98.81 100 ILE A N 1
ATOM 830 C CA . ILE A 1 100 ? -8.339 -4.512 4.842 1.00 98.81 100 ILE A CA 1
ATOM 831 C C . ILE A 1 100 ? -7.748 -3.282 5.527 1.00 98.81 100 ILE A C 1
ATOM 833 O O . ILE A 1 100 ? -8.319 -2.198 5.461 1.00 98.81 100 ILE A O 1
ATOM 837 N N . LEU A 1 101 ? -6.604 -3.429 6.176 1.00 98.81 101 LEU A N 1
ATOM 838 C CA . LEU A 1 101 ? -5.961 -2.373 6.938 1.00 98.81 101 LEU A CA 1
ATOM 839 C C . LEU A 1 101 ? -4.706 -1.886 6.210 1.00 98.81 101 LEU A C 1
ATOM 841 O O . LEU A 1 101 ? -3.793 -2.670 5.935 1.00 98.81 101 LEU A O 1
ATOM 845 N N . GLU A 1 102 ? -4.625 -0.583 5.942 1.00 97.88 102 GLU A N 1
ATOM 846 C CA . GLU A 1 102 ? -3.336 0.056 5.674 1.00 97.88 102 GLU A CA 1
ATOM 847 C C . GLU A 1 102 ? -2.616 0.243 7.010 1.00 97.88 102 GLU A C 1
ATOM 849 O O . GLU A 1 102 ? -2.765 1.249 7.709 1.00 97.88 102 GLU A O 1
ATOM 854 N N . HIS A 1 103 ? -1.976 -0.836 7.449 1.00 97.25 103 HIS A N 1
ATOM 855 C CA . HIS A 1 103 ? -1.404 -0.997 8.775 1.00 97.25 103 HIS A CA 1
ATOM 856 C C . HIS A 1 103 ? 0.063 -1.356 8.594 1.00 97.25 103 HIS A C 1
ATOM 858 O O . HIS A 1 103 ? 0.365 -2.400 8.031 1.00 97.25 103 HIS A O 1
ATOM 864 N N . PHE A 1 104 ? 0.947 -0.459 9.024 1.00 96.19 104 PHE A N 1
ATOM 865 C CA . PHE A 1 104 ? 2.400 -0.626 8.954 1.00 96.19 104 PHE A CA 1
ATOM 866 C C . PHE A 1 104 ? 2.981 -0.518 10.363 1.00 96.19 104 PHE A C 1
ATOM 868 O O . PHE A 1 104 ? 3.664 0.461 10.699 1.00 96.19 104 PHE A O 1
ATOM 875 N N . ALA A 1 105 ? 2.576 -1.448 11.222 1.00 97.62 105 ALA A N 1
ATOM 876 C CA . ALA A 1 105 ? 2.977 -1.520 12.621 1.00 97.62 105 ALA A CA 1
ATOM 877 C C . ALA A 1 105 ? 3.993 -2.652 12.814 1.00 97.62 105 ALA A C 1
ATOM 879 O O . ALA A 1 105 ? 4.425 -3.315 11.872 1.00 97.62 105 ALA A O 1
ATOM 880 N N . GLU A 1 106 ? 4.416 -2.877 14.050 1.00 97.75 106 GLU A N 1
ATOM 881 C CA . GLU A 1 106 ? 5.245 -4.021 14.373 1.00 97.75 106 GLU A CA 1
ATOM 882 C C . GLU A 1 106 ? 4.516 -5.314 13.983 1.00 97.75 106 GLU A C 1
ATOM 884 O O . GLU A 1 106 ? 3.328 -5.499 14.255 1.00 97.75 106 GLU A O 1
ATOM 889 N N . ASN A 1 107 ? 5.260 -6.250 13.393 1.00 98.44 107 ASN A N 1
ATOM 890 C CA . ASN A 1 107 ? 4.725 -7.512 12.890 1.00 98.44 107 ASN A CA 1
ATOM 891 C C . ASN A 1 107 ? 3.925 -8.316 13.936 1.00 98.44 107 ASN A C 1
ATOM 893 O O . ASN A 1 107 ? 3.044 -9.089 13.575 1.00 98.44 107 ASN A O 1
ATOM 897 N N . SER A 1 108 ? 4.220 -8.152 15.230 1.00 98.56 108 SER A N 1
ATOM 898 C CA . SER A 1 108 ? 3.501 -8.826 16.318 1.00 98.56 108 SER A CA 1
ATOM 899 C C . SER A 1 108 ? 2.033 -8.379 16.424 1.00 98.56 108 SER A C 1
ATOM 901 O O . SER A 1 108 ? 1.155 -9.191 16.712 1.00 98.56 108 SER A O 1
ATOM 903 N N . GLU A 1 109 ? 1.754 -7.096 16.185 1.00 98.69 109 GLU A N 1
ATOM 904 C CA . GLU A 1 109 ? 0.408 -6.526 16.132 1.00 98.69 109 GLU A CA 1
ATOM 905 C C . GLU A 1 109 ? -0.303 -6.932 14.847 1.00 98.69 109 GLU A C 1
ATOM 907 O O . GLU A 1 109 ? -1.421 -7.443 14.895 1.00 98.69 109 GLU A O 1
ATOM 912 N N . GLU A 1 110 ? 0.379 -6.781 13.713 1.00 98.62 110 GLU A N 1
ATOM 913 C CA . GLU A 1 110 ? -0.161 -7.162 12.412 1.00 98.62 110 GLU A CA 1
ATOM 914 C C . GLU A 1 110 ? -0.562 -8.642 12.367 1.00 98.62 110 GLU A C 1
ATOM 916 O O . GLU A 1 110 ? -1.652 -8.978 11.903 1.00 98.62 110 GLU A O 1
ATOM 921 N N . LYS A 1 111 ? 0.274 -9.524 12.933 1.00 98.62 111 LYS A N 1
ATOM 922 C CA . LYS A 1 111 ? -0.028 -10.952 13.067 1.00 98.62 111 LYS A CA 1
ATOM 923 C C . LYS A 1 111 ? -1.301 -11.188 13.875 1.00 98.62 111 LYS A C 1
ATOM 925 O O . LYS A 1 111 ? -2.124 -12.005 13.479 1.00 98.62 111 LYS A O 1
ATOM 930 N N . GLU A 1 112 ? -1.476 -10.496 14.999 1.00 98.75 112 GLU A N 1
ATOM 931 C CA . GLU A 1 112 ? -2.664 -10.670 15.838 1.00 98.75 112 GLU A CA 1
ATOM 932 C C . GLU A 1 112 ? -3.942 -10.201 15.138 1.00 98.75 112 GLU A C 1
ATOM 934 O O . GLU A 1 112 ? -4.974 -10.863 15.242 1.00 98.75 112 GLU A O 1
ATOM 939 N N . LEU A 1 113 ? -3.882 -9.087 14.407 1.00 98.81 113 LEU A N 1
ATOM 940 C CA . LEU A 1 113 ? -5.011 -8.599 13.615 1.00 98.81 113 LEU A CA 1
ATOM 941 C C . LEU A 1 113 ? -5.323 -9.544 12.446 1.00 98.81 113 LEU A C 1
ATOM 943 O O . LEU A 1 113 ? -6.492 -9.842 12.194 1.00 98.81 113 LEU A O 1
ATOM 947 N N . SER A 1 114 ? -4.285 -10.083 11.799 1.00 98.62 114 SER A N 1
ATOM 948 C CA . SER A 1 114 ? -4.406 -11.136 10.788 1.00 98.62 114 SER A CA 1
ATOM 949 C C . SER A 1 114 ? -5.095 -12.381 11.346 1.00 98.62 114 SER A C 1
ATOM 951 O O . SER A 1 114 ? -6.046 -12.879 10.744 1.00 98.62 114 SER A O 1
ATOM 953 N N . ASP A 1 115 ? -4.656 -12.871 12.507 1.00 98.62 115 ASP A N 1
ATOM 954 C CA . ASP A 1 115 ? -5.226 -14.054 13.162 1.00 98.62 115 ASP A CA 1
ATOM 955 C C . ASP A 1 115 ? -6.667 -13.830 13.640 1.00 98.62 115 ASP A C 1
ATOM 957 O O . ASP A 1 115 ? -7.434 -14.785 13.748 1.00 98.62 115 ASP A O 1
ATOM 961 N N . TYR A 1 116 ? -7.056 -12.574 13.873 1.00 98.62 116 TYR A N 1
ATOM 962 C CA . TYR A 1 116 ? -8.436 -12.198 14.182 1.00 98.62 116 TYR A CA 1
ATOM 963 C C . TYR A 1 116 ? -9.347 -12.132 12.942 1.00 98.62 116 TYR A C 1
ATOM 965 O O . TYR A 1 116 ? -10.560 -12.030 13.086 1.00 98.62 116 TYR A O 1
ATOM 973 N N . GLY A 1 117 ? -8.785 -12.208 11.729 1.00 98.25 117 GLY A N 1
ATOM 974 C CA . GLY A 1 117 ? -9.540 -12.262 10.472 1.00 98.25 117 GLY A CA 1
ATOM 975 C C . GLY A 1 117 ? -9.444 -11.012 9.595 1.00 98.25 117 GLY A C 1
ATOM 976 O O . GLY A 1 117 ? -10.139 -10.932 8.583 1.00 98.25 117 GLY A O 1
ATOM 977 N N . MET A 1 118 ? -8.607 -10.037 9.957 1.00 98.81 118 MET A N 1
ATOM 978 C CA . MET A 1 118 ? -8.368 -8.840 9.144 1.00 98.81 118 MET A CA 1
ATOM 979 C C . MET A 1 118 ? -7.280 -9.097 8.100 1.00 98.81 118 MET A C 1
ATOM 981 O O . MET A 1 118 ? -6.382 -9.905 8.312 1.00 98.81 118 MET A O 1
ATOM 985 N N . MET A 1 119 ? -7.342 -8.387 6.979 1.00 98.75 119 MET A N 1
ATOM 986 C CA . MET A 1 119 ? -6.303 -8.358 5.951 1.00 98.75 119 MET A CA 1
ATOM 987 C C . MET A 1 119 ? -5.439 -7.111 6.102 1.00 98.75 119 MET A C 1
ATOM 989 O O . MET A 1 119 ? -5.928 -6.074 6.536 1.00 98.75 119 MET A O 1
ATOM 993 N N . LEU A 1 120 ? -4.157 -7.192 5.751 1.00 98.69 120 LEU A N 1
ATOM 994 C CA . LEU A 1 120 ? -3.195 -6.112 5.983 1.00 98.69 120 LEU A CA 1
ATOM 995 C C . LEU A 1 120 ? -2.347 -5.844 4.744 1.00 98.69 120 LEU A C 1
ATOM 997 O O . LEU A 1 120 ? -1.988 -6.770 4.018 1.00 98.69 120 LEU A O 1
ATOM 1001 N N . TRP A 1 121 ? -2.023 -4.578 4.499 1.00 98.50 121 TRP A N 1
ATOM 1002 C CA . TRP A 1 121 ? -1.167 -4.172 3.385 1.00 98.50 121 TRP A CA 1
ATOM 1003 C C . TRP A 1 121 ? 0.274 -4.678 3.543 1.00 98.50 121 TRP A C 1
ATOM 1005 O O . TRP A 1 121 ? 0.919 -4.505 4.572 1.00 98.50 121 TRP A O 1
ATOM 1015 N N . GLY A 1 122 ? 0.801 -5.283 2.479 1.00 97.81 122 GLY A N 1
ATOM 1016 C CA . GLY A 1 122 ? 2.182 -5.744 2.374 1.00 97.81 122 GLY A CA 1
ATOM 1017 C C . GLY A 1 122 ? 2.948 -4.947 1.330 1.00 97.81 122 GLY A C 1
ATOM 1018 O O . GLY A 1 122 ? 3.078 -5.394 0.192 1.00 97.81 122 GLY A O 1
ATOM 1019 N N . ASN A 1 123 ? 3.457 -3.777 1.710 1.00 98.06 123 ASN A N 1
ATOM 1020 C CA . ASN A 1 123 ? 4.212 -2.930 0.792 1.00 98.06 123 ASN A CA 1
ATOM 1021 C C . ASN A 1 123 ? 5.577 -3.550 0.458 1.00 98.06 123 ASN A C 1
ATOM 1023 O O . ASN A 1 123 ? 6.410 -3.724 1.348 1.00 98.06 123 ASN A O 1
ATOM 1027 N N . LEU A 1 124 ? 5.807 -3.859 -0.819 1.00 98.12 124 LEU A N 1
ATOM 1028 C CA . LEU A 1 124 ? 7.114 -4.238 -1.364 1.00 98.12 124 LEU A CA 1
ATOM 1029 C C . LEU A 1 124 ? 7.528 -3.362 -2.555 1.00 98.12 124 LEU A C 1
ATOM 1031 O O . LEU A 1 124 ? 8.395 -3.755 -3.339 1.00 98.12 124 LEU A O 1
ATOM 1035 N N . HIS A 1 125 ? 6.932 -2.176 -2.703 1.00 98.38 125 HIS A N 1
ATOM 1036 C CA . HIS A 1 125 ? 7.208 -1.264 -3.814 1.00 98.38 125 HIS A CA 1
ATOM 1037 C C . HIS A 1 125 ? 8.703 -1.023 -4.019 1.00 98.38 125 HIS A C 1
ATOM 1039 O O . HIS A 1 125 ? 9.213 -1.185 -5.132 1.00 98.38 125 HIS A O 1
ATOM 1045 N N . HIS A 1 126 ? 9.418 -0.686 -2.942 1.00 97.88 126 HIS A N 1
ATOM 1046 C CA . HIS A 1 126 ? 10.851 -0.413 -3.005 1.00 97.88 126 HIS A CA 1
ATOM 1047 C C . HIS A 1 126 ? 11.619 -1.623 -3.536 1.00 97.88 126 HIS A C 1
ATOM 1049 O O . HIS A 1 126 ? 12.367 -1.497 -4.504 1.00 97.88 126 HIS A O 1
ATOM 1055 N N . ASN A 1 127 ? 11.368 -2.805 -2.972 1.00 98.44 127 ASN A N 1
ATOM 1056 C CA . ASN A 1 127 ? 12.078 -4.030 -3.318 1.00 98.44 127 ASN A CA 1
ATOM 1057 C C . ASN A 1 127 ? 11.861 -4.424 -4.781 1.00 98.44 127 ASN A C 1
ATOM 1059 O O . ASN A 1 127 ? 12.824 -4.669 -5.517 1.00 98.44 127 ASN A O 1
ATOM 1063 N N . TYR A 1 128 ? 10.605 -4.427 -5.234 1.00 98.19 128 TYR A N 1
ATOM 1064 C CA . TYR A 1 128 ? 10.275 -4.698 -6.634 1.00 98.19 128 TYR A CA 1
ATOM 1065 C C . TYR A 1 128 ? 10.837 -3.635 -7.578 1.00 98.19 128 TYR A C 1
ATOM 1067 O O . TYR A 1 128 ? 11.306 -3.973 -8.666 1.00 98.19 128 TYR A O 1
ATOM 1075 N N . THR A 1 129 ? 10.862 -2.367 -7.157 1.00 98.25 129 THR A N 1
ATOM 1076 C CA . THR A 1 129 ? 11.504 -1.297 -7.922 1.00 98.25 129 THR A CA 1
ATOM 1077 C C . THR A 1 129 ? 12.993 -1.587 -8.089 1.00 98.25 129 THR A C 1
ATOM 1079 O O . THR A 1 129 ? 13.457 -1.647 -9.223 1.00 98.25 129 THR A O 1
ATOM 1082 N N . GLN A 1 130 ? 13.749 -1.829 -7.011 1.00 97.88 130 GLN A N 1
ATOM 1083 C CA . GLN A 1 130 ? 15.191 -2.122 -7.086 1.00 97.88 130 GLN A CA 1
ATOM 1084 C C . GLN A 1 130 ? 15.488 -3.291 -8.036 1.00 97.88 130 GLN A C 1
ATOM 1086 O O . GLN A 1 130 ? 16.344 -3.181 -8.922 1.00 97.88 130 GLN A O 1
ATOM 1091 N N . ALA A 1 131 ? 14.720 -4.378 -7.919 1.00 97.44 131 ALA A N 1
ATOM 1092 C CA . ALA A 1 131 ? 14.834 -5.534 -8.801 1.00 97.44 131 ALA A CA 1
ATOM 1093 C C . ALA A 1 131 ? 14.570 -5.176 -10.276 1.00 97.44 131 ALA A C 1
ATOM 1095 O O . ALA A 1 131 ? 15.358 -5.533 -11.159 1.00 97.44 131 ALA A O 1
ATOM 1096 N N . ALA A 1 132 ? 13.500 -4.426 -10.556 1.00 97.50 132 ALA A N 1
ATOM 1097 C CA . ALA A 1 132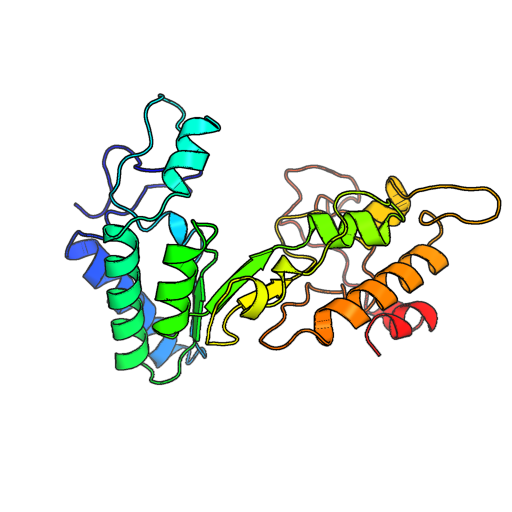 ? 13.137 -4.014 -11.910 1.00 97.50 132 ALA A CA 1
ATOM 1098 C C . ALA A 1 132 ? 14.147 -3.030 -12.525 1.00 97.50 132 ALA A C 1
ATOM 1100 O O . ALA A 1 132 ? 14.440 -3.110 -13.722 1.00 97.50 132 ALA A O 1
ATOM 1101 N N . LEU A 1 133 ? 14.751 -2.155 -11.709 1.00 97.81 133 LEU A N 1
ATOM 1102 C CA . LEU A 1 133 ? 15.847 -1.272 -12.124 1.00 97.81 133 LEU A CA 1
ATOM 1103 C C . LEU A 1 133 ? 17.118 -2.051 -12.488 1.00 97.81 133 LEU A C 1
ATOM 1105 O O . LEU A 1 133 ? 17.962 -1.513 -13.207 1.00 97.81 133 LEU A O 1
ATOM 1109 N N . GLY A 1 134 ? 17.239 -3.314 -12.064 1.00 95.56 134 GLY A N 1
ATOM 1110 C CA . GLY A 1 134 ? 18.435 -4.135 -12.244 1.00 95.56 134 GLY A CA 1
ATOM 1111 C C . GLY A 1 134 ? 19.516 -3.835 -11.206 1.00 95.56 134 GLY A C 1
ATOM 1112 O O . GLY A 1 134 ? 20.703 -3.879 -11.539 1.00 95.56 134 GLY A O 1
ATOM 1113 N N . LEU A 1 135 ? 19.106 -3.480 -9.985 1.00 94.00 135 LEU A N 1
ATOM 1114 C CA . LE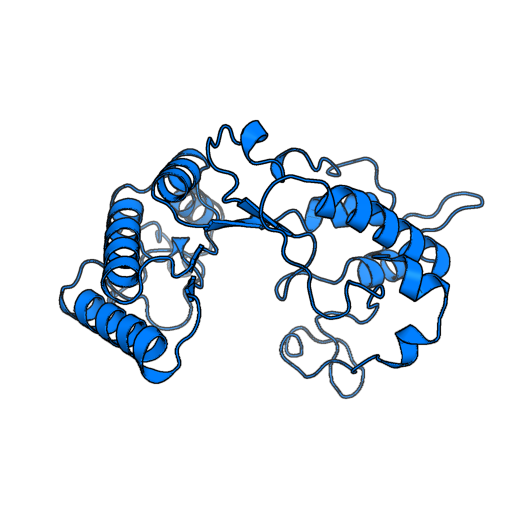U A 1 135 ? 19.982 -3.235 -8.841 1.00 94.00 135 LEU A CA 1
ATOM 1115 C C . LEU A 1 135 ? 20.062 -4.493 -7.960 1.00 94.00 135 LEU A C 1
ATOM 1117 O O . LEU A 1 135 ? 19.107 -5.267 -7.856 1.00 94.00 135 LEU A O 1
ATOM 1121 N N . SER A 1 136 ? 21.236 -4.734 -7.372 1.00 89.38 136 SER A N 1
ATOM 1122 C CA . SER A 1 136 ? 21.542 -5.957 -6.612 1.00 89.38 136 SER A CA 1
ATOM 1123 C C . SER A 1 136 ? 21.333 -5.825 -5.103 1.00 89.38 136 SER A C 1
ATOM 1125 O O . SER A 1 136 ? 21.592 -6.774 -4.371 1.00 89.38 136 SER A O 1
ATOM 1127 N N . THR A 1 137 ? 20.920 -4.653 -4.629 1.00 93.94 137 THR A N 1
ATOM 1128 C CA . THR A 1 137 ? 20.684 -4.351 -3.215 1.00 93.94 137 THR A CA 1
ATOM 1129 C C . THR A 1 137 ? 19.203 -4.112 -2.980 1.00 93.94 137 THR A C 1
ATOM 1131 O O . THR A 1 137 ? 18.530 -3.571 -3.853 1.00 93.94 137 THR A O 1
ATOM 1134 N N . GLU A 1 138 ? 18.715 -4.486 -1.794 1.00 94.81 138 GLU A N 1
ATOM 1135 C CA . GLU A 1 138 ? 17.345 -4.189 -1.348 1.00 94.81 138 GLU A CA 1
ATOM 1136 C C . GLU A 1 138 ? 16.265 -4.726 -2.306 1.00 94.81 138 GLU A C 1
ATOM 1138 O O . GLU A 1 138 ? 15.249 -4.085 -2.526 1.00 94.81 138 GLU A O 1
ATOM 1143 N N . ASN A 1 139 ? 16.492 -5.906 -2.890 1.00 95.38 139 ASN A N 1
ATOM 1144 C CA . ASN A 1 139 ? 15.618 -6.556 -3.874 1.00 95.38 139 ASN A CA 1
ATOM 1145 C C . ASN A 1 139 ? 15.016 -7.881 -3.364 1.00 95.38 139 ASN A C 1
ATOM 1147 O O . ASN A 1 139 ? 14.554 -8.701 -4.154 1.00 95.38 139 ASN A O 1
ATOM 1151 N N . ASP A 1 140 ? 15.036 -8.100 -2.047 1.00 96.25 140 ASP A N 1
ATOM 1152 C CA . ASP A 1 140 ? 14.443 -9.279 -1.419 1.00 96.25 140 ASP A CA 1
ATOM 1153 C C . ASP A 1 140 ? 12.914 -9.157 -1.350 1.00 96.25 140 ASP A C 1
ATOM 1155 O O . ASP A 1 140 ? 12.390 -8.153 -0.872 1.00 96.25 140 ASP A O 1
ATOM 1159 N N . PHE A 1 141 ? 12.192 -10.181 -1.805 1.00 97.38 141 PHE A N 1
ATOM 1160 C CA . PHE A 1 141 ? 10.722 -10.212 -1.785 1.00 97.38 141 PHE A CA 1
ATOM 1161 C C . PHE A 1 141 ? 10.158 -11.063 -0.644 1.00 97.38 141 PHE A C 1
ATOM 1163 O O . PHE A 1 141 ? 8.938 -11.191 -0.524 1.00 97.38 141 PHE A O 1
ATOM 1170 N N . SER A 1 142 ? 11.016 -11.662 0.193 1.00 97.62 142 SER A N 1
ATOM 1171 C CA . SER A 1 142 ? 10.598 -12.642 1.203 1.00 97.62 142 SER A CA 1
ATOM 1172 C C . SER A 1 142 ? 9.549 -12.082 2.169 1.00 97.62 142 SER A C 1
ATOM 1174 O O . SER A 1 142 ? 8.601 -12.779 2.526 1.00 97.62 142 SER A O 1
ATOM 1176 N N . TRP A 1 143 ? 9.633 -10.789 2.501 1.00 97.56 143 TRP A N 1
ATOM 1177 C CA . TRP A 1 143 ? 8.679 -10.109 3.381 1.00 97.56 143 TRP A CA 1
ATOM 1178 C C . TRP A 1 143 ? 7.261 -9.982 2.794 1.00 97.56 143 TRP A C 1
ATOM 1180 O O . TRP A 1 143 ? 6.326 -9.605 3.500 1.00 97.56 143 TRP A O 1
ATOM 1190 N N . GLY A 1 144 ? 7.060 -10.321 1.520 1.00 97.44 144 GLY A N 1
ATOM 1191 C CA . GLY A 1 144 ? 5.746 -10.441 0.886 1.00 97.44 144 GLY A CA 1
ATOM 1192 C C . GLY A 1 144 ? 5.061 -11.782 1.148 1.00 97.44 144 GLY A C 1
ATOM 1193 O O . GLY A 1 144 ? 3.900 -11.946 0.778 1.00 97.44 144 GLY A O 1
ATOM 1194 N N . ILE A 1 145 ? 5.759 -12.739 1.767 1.00 97.94 145 ILE A N 1
ATOM 1195 C CA . ILE A 1 145 ? 5.269 -14.081 2.078 1.00 97.94 145 ILE A CA 1
ATOM 1196 C C . ILE A 1 145 ? 4.817 -14.111 3.543 1.00 97.94 145 ILE A C 1
ATOM 1198 O O . ILE A 1 145 ? 5.619 -13.952 4.461 1.00 97.94 145 ILE A O 1
ATOM 1202 N N . HIS A 1 146 ? 3.529 -14.365 3.783 1.00 98.25 146 HIS A N 1
ATOM 1203 C CA . HIS A 1 146 ? 2.952 -14.339 5.135 1.00 98.25 146 HIS A CA 1
ATOM 1204 C C . HIS A 1 146 ? 3.653 -15.296 6.126 1.00 98.25 146 HIS A C 1
ATOM 1206 O O . HIS A 1 146 ? 3.834 -14.953 7.293 1.00 98.25 146 HIS A O 1
ATOM 1212 N N . THR A 1 147 ? 4.130 -16.460 5.673 1.00 98.12 147 THR A N 1
ATOM 1213 C CA . THR A 1 147 ? 4.855 -17.414 6.531 1.00 98.12 147 THR A CA 1
ATOM 1214 C C . THR A 1 147 ? 6.249 -16.930 6.930 1.00 98.12 147 THR A C 1
ATOM 1216 O O . THR A 1 147 ? 6.695 -17.249 8.029 1.00 98.12 147 THR A O 1
ATOM 1219 N N . VAL A 1 148 ? 6.915 -16.104 6.111 1.00 98.19 148 VAL A N 1
ATOM 1220 C CA . VAL A 1 148 ? 8.172 -15.426 6.491 1.00 98.19 148 VAL A CA 1
ATOM 1221 C C . VAL A 1 148 ? 7.914 -14.432 7.624 1.00 98.19 148 VAL A C 1
ATOM 1223 O O . VAL A 1 148 ? 8.733 -14.295 8.529 1.00 98.19 148 VAL A O 1
ATOM 1226 N N . ARG A 1 149 ? 6.727 -13.815 7.644 1.00 97.81 149 ARG A N 1
ATOM 1227 C CA . ARG A 1 149 ? 6.250 -12.993 8.764 1.00 97.81 149 ARG A CA 1
ATOM 1228 C C . ARG A 1 149 ? 5.756 -13.810 9.959 1.00 97.81 149 ARG A C 1
ATOM 1230 O O . ARG A 1 149 ? 5.314 -13.227 10.947 1.00 97.81 149 ARG A O 1
ATOM 1237 N N . THR A 1 150 ? 5.834 -15.141 9.908 1.00 98.12 150 THR A N 1
ATOM 1238 C CA . THR A 1 150 ? 5.302 -16.093 10.905 1.00 98.12 150 THR A CA 1
ATOM 1239 C C . THR A 1 150 ? 3.777 -16.077 11.054 1.00 98.12 150 THR A C 1
ATOM 1241 O O . THR A 1 150 ? 3.248 -16.558 12.055 1.00 98.12 150 THR A O 1
ATOM 1244 N N . TRP A 1 151 ? 3.044 -15.530 10.080 1.00 98.25 151 TRP A N 1
ATOM 1245 C CA . TRP A 1 151 ? 1.582 -15.501 10.124 1.00 98.25 151 TRP A CA 1
ATOM 1246 C C . TRP A 1 151 ? 1.020 -16.867 9.753 1.00 98.25 151 TRP A C 1
ATOM 1248 O O . TRP A 1 151 ? 1.535 -17.543 8.863 1.00 98.25 151 TRP A O 1
ATOM 1258 N N . THR A 1 152 ? -0.054 -17.264 10.431 1.00 96.62 152 THR A N 1
ATOM 1259 C CA . THR A 1 152 ? -0.741 -18.531 10.155 1.00 96.62 152 THR A CA 1
ATOM 1260 C C . THR A 1 152 ? -1.721 -18.393 8.992 1.00 96.62 152 THR A C 1
ATOM 1262 O O . THR A 1 152 ? -1.912 -19.339 8.235 1.00 96.62 152 THR A O 1
ATOM 1265 N N . ASN A 1 153 ? -2.315 -17.208 8.834 1.00 96.69 153 ASN A N 1
ATOM 1266 C CA . ASN A 1 153 ? -3.320 -16.931 7.816 1.00 96.69 153 ASN A CA 1
ATOM 1267 C C . ASN A 1 153 ? -2.710 -16.154 6.636 1.00 96.69 153 ASN A C 1
ATOM 1269 O O . ASN A 1 153 ? -1.919 -15.229 6.856 1.00 96.69 153 ASN A O 1
ATOM 1273 N N . PRO A 1 154 ? -3.091 -16.458 5.381 1.00 97.19 154 PRO A N 1
ATOM 1274 C CA . PRO A 1 154 ? -2.619 -15.742 4.200 1.00 97.19 154 PRO A CA 1
ATOM 1275 C C . PRO A 1 154 ? -3.378 -14.416 4.018 1.00 97.19 154 PRO A C 1
ATOM 1277 O O . PRO A 1 154 ? -3.927 -14.150 2.956 1.00 97.19 154 PRO A O 1
ATOM 1280 N N . HIS A 1 155 ? -3.428 -13.584 5.059 1.00 98.19 155 HIS A N 1
ATOM 1281 C CA . HIS A 1 155 ? -4.150 -12.305 5.087 1.00 98.19 155 HIS A CA 1
ATOM 1282 C C . HIS A 1 155 ? -3.272 -11.096 4.717 1.00 98.19 155 HIS A C 1
ATOM 1284 O O . HIS A 1 155 ? -3.667 -9.944 4.892 1.00 98.19 155 HIS A O 1
ATOM 1290 N N . LEU A 1 156 ? -2.078 -11.345 4.179 1.00 98.50 156 LEU A N 1
ATOM 1291 C CA . LEU A 1 156 ? -1.175 -10.308 3.696 1.00 98.50 156 LEU A CA 1
ATOM 1292 C C . LEU A 1 156 ? -1.502 -9.937 2.241 1.00 98.50 156 LEU A C 1
ATOM 1294 O O . LEU A 1 156 ? -1.323 -10.748 1.331 1.00 98.50 156 LEU A O 1
ATOM 1298 N N . VAL A 1 157 ? -1.950 -8.701 2.028 1.00 98.56 157 VAL A N 1
ATOM 1299 C CA . VAL A 1 157 ? -2.233 -8.099 0.717 1.00 98.56 157 VAL A CA 1
ATOM 1300 C C . VAL A 1 157 ? -0.950 -7.483 0.171 1.00 98.56 157 VAL A C 1
ATOM 1302 O O . VAL A 1 157 ? -0.709 -6.280 0.287 1.00 98.56 157 VAL A O 1
ATOM 1305 N N . THR A 1 158 ? -0.088 -8.326 -0.389 1.00 98.25 158 THR A N 1
ATOM 1306 C CA . THR A 1 158 ? 1.200 -7.884 -0.935 1.00 98.25 158 THR A CA 1
ATOM 1307 C C . THR A 1 158 ? 1.011 -7.113 -2.241 1.00 98.25 158 THR A C 1
ATOM 1309 O O . THR A 1 158 ? 0.223 -7.521 -3.100 1.00 98.25 158 THR A O 1
ATOM 1312 N N . TYR A 1 159 ? 1.760 -6.024 -2.412 1.00 98.12 159 TYR A N 1
ATOM 1313 C CA . TYR A 1 159 ? 1.751 -5.224 -3.634 1.00 98.12 159 TYR A CA 1
ATOM 1314 C C . TYR A 1 159 ? 3.137 -4.693 -3.997 1.00 98.12 159 TYR A C 1
ATOM 1316 O O . TYR A 1 159 ? 4.000 -4.507 -3.137 1.00 98.12 159 TYR A O 1
ATOM 1324 N N . MET A 1 160 ? 3.329 -4.436 -5.291 1.00 97.62 160 MET A N 1
ATOM 1325 C CA . MET A 1 160 ? 4.535 -3.798 -5.831 1.00 97.62 160 MET A CA 1
ATOM 1326 C C . MET A 1 160 ? 4.299 -2.366 -6.316 1.00 97.62 160 MET A C 1
ATOM 1328 O O . MET A 1 160 ? 5.253 -1.625 -6.500 1.00 97.62 160 MET A O 1
ATOM 1332 N N . GLU A 1 161 ? 3.044 -1.964 -6.514 1.00 97.06 161 GLU A N 1
ATOM 1333 C CA . GLU A 1 161 ? 2.653 -0.603 -6.883 1.00 97.06 161 GLU A CA 1
ATOM 1334 C C . GLU A 1 161 ? 1.352 -0.232 -6.174 1.00 97.06 161 GLU A C 1
ATOM 1336 O O . GLU A 1 161 ? 0.504 -1.094 -5.928 1.00 97.06 161 GLU A O 1
ATOM 1341 N N . SER A 1 162 ? 1.194 1.053 -5.867 1.00 96.12 162 SER A N 1
ATOM 1342 C CA . SER A 1 162 ? -0.040 1.620 -5.336 1.00 96.12 162 SER A CA 1
ATOM 1343 C C . SER A 1 162 ? -0.203 3.073 -5.799 1.00 96.12 162 SER A C 1
ATOM 1345 O O . SER A 1 162 ? 0.543 3.573 -6.642 1.00 96.12 162 SER A O 1
ATOM 1347 N N . HIS A 1 163 ? -1.190 3.764 -5.238 1.00 94.50 163 HIS A N 1
ATOM 1348 C CA . HIS A 1 163 ? -1.374 5.203 -5.391 1.00 94.50 163 HIS A CA 1
ATOM 1349 C C . HIS A 1 163 ? -0.345 6.090 -4.655 1.00 94.50 163 HIS A C 1
ATOM 1351 O O . HIS A 1 163 ? -0.336 7.303 -4.879 1.00 94.50 163 HIS A O 1
ATOM 1357 N N . ASP A 1 164 ? 0.515 5.526 -3.802 1.00 94.62 164 ASP A N 1
ATOM 1358 C CA . ASP A 1 164 ? 1.445 6.297 -2.965 1.00 94.62 164 ASP A CA 1
ATOM 1359 C C . ASP A 1 164 ? 2.871 6.367 -3.524 1.00 94.62 164 ASP A C 1
ATOM 1361 O O . ASP A 1 164 ? 3.625 7.303 -3.231 1.00 94.62 164 ASP A O 1
ATOM 1365 N N . GLU A 1 165 ? 3.270 5.415 -4.359 1.00 95.94 165 GLU A N 1
ATOM 1366 C CA . GLU A 1 165 ? 4.644 5.309 -4.838 1.00 95.94 165 GLU A CA 1
ATOM 1367 C C . GLU A 1 165 ? 4.752 5.394 -6.363 1.00 95.94 165 GLU A C 1
ATOM 1369 O O . GLU A 1 165 ? 3.832 5.077 -7.109 1.00 95.94 165 GLU A O 1
ATOM 1374 N N . GLU A 1 166 ? 5.905 5.854 -6.851 1.00 96.88 166 GLU A N 1
ATOM 1375 C CA . GLU A 1 166 ? 6.129 6.032 -8.287 1.00 96.88 166 GLU A CA 1
ATOM 1376 C C . GLU A 1 166 ? 6.113 4.700 -9.047 1.00 96.88 166 GLU A C 1
ATOM 1378 O O . GLU A 1 166 ? 6.662 3.705 -8.587 1.00 96.88 166 GLU A O 1
ATOM 1383 N N . ARG A 1 167 ? 5.567 4.688 -10.260 1.00 97.12 167 ARG A N 1
ATOM 1384 C CA . ARG A 1 167 ? 5.412 3.473 -11.062 1.00 97.12 167 ARG A CA 1
ATOM 1385 C C . ARG A 1 167 ? 6.755 2.868 -11.457 1.00 97.12 167 ARG A C 1
ATOM 1387 O O . ARG A 1 167 ? 7.662 3.566 -11.917 1.00 97.12 167 ARG A O 1
ATOM 1394 N N . ILE A 1 168 ? 6.868 1.553 -11.333 1.00 98.19 168 ILE A N 1
ATOM 1395 C CA . ILE A 1 168 ? 8.079 0.763 -11.546 1.00 98.19 168 ILE A CA 1
ATOM 1396 C C . ILE A 1 168 ? 8.596 0.924 -12.976 1.00 98.19 168 ILE A C 1
ATOM 1398 O O . ILE A 1 168 ? 9.793 1.140 -13.169 1.00 98.19 168 ILE A O 1
ATOM 1402 N N . VAL A 1 169 ? 7.724 0.870 -13.990 1.00 98.31 169 VAL A N 1
ATOM 1403 C CA . VAL A 1 169 ? 8.167 1.038 -15.386 1.00 98.31 169 VAL A CA 1
ATOM 1404 C C . VAL A 1 169 ? 8.693 2.453 -15.617 1.00 98.31 169 VAL A C 1
ATOM 1406 O O . VAL A 1 169 ? 9.768 2.613 -16.189 1.00 98.31 169 VAL A O 1
ATOM 1409 N N . TYR A 1 170 ? 8.017 3.4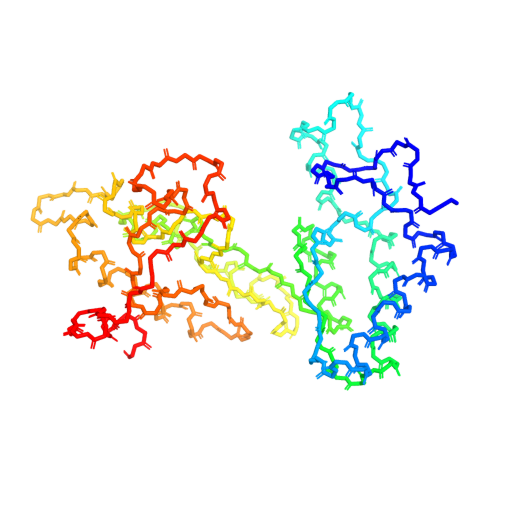83 -15.101 1.00 98.06 170 TYR A N 1
ATOM 1410 C CA . TYR A 1 170 ? 8.520 4.857 -15.181 1.00 98.06 170 TYR A CA 1
ATOM 1411 C C . TYR A 1 170 ? 9.874 5.019 -14.465 1.00 98.06 170 TYR A C 1
ATOM 1413 O O . TYR A 1 170 ? 10.806 5.618 -15.013 1.00 98.06 170 TYR A O 1
ATOM 1421 N N . ARG A 1 171 ? 10.032 4.426 -13.273 1.00 98.25 171 ARG A N 1
ATOM 1422 C CA . ARG A 1 171 ? 11.308 4.362 -12.541 1.00 98.25 171 ARG A CA 1
ATOM 1423 C C . ARG A 1 171 ? 12.402 3.687 -13.370 1.00 98.25 171 ARG A C 1
ATOM 1425 O O . ARG A 1 171 ? 13.524 4.190 -13.400 1.00 98.25 171 ARG A O 1
ATOM 1432 N N . ALA A 1 172 ? 12.097 2.584 -14.053 1.00 98.31 172 ALA A N 1
ATOM 1433 C CA . ALA A 1 172 ? 13.045 1.881 -14.917 1.00 98.31 172 ALA A CA 1
ATOM 1434 C C . ALA A 1 172 ? 13.510 2.754 -16.083 1.00 98.31 172 ALA A C 1
ATOM 1436 O O . ALA A 1 172 ? 14.714 2.887 -16.297 1.00 98.31 172 ALA A O 1
ATOM 1437 N N . LEU A 1 173 ? 12.583 3.430 -16.765 1.00 98.50 173 LEU A N 1
ATOM 1438 C CA . LEU A 1 173 ? 12.895 4.332 -17.877 1.00 98.50 173 LEU A CA 1
ATOM 1439 C C . LEU A 1 173 ? 13.761 5.528 -17.451 1.00 98.50 173 LEU A C 1
ATOM 1441 O O . LEU A 1 173 ? 14.680 5.915 -18.171 1.00 98.50 173 LEU A O 1
ATOM 1445 N N . THR A 1 174 ? 13.493 6.103 -16.277 1.00 97.00 174 THR A N 1
ATOM 1446 C CA . THR A 1 174 ? 14.143 7.346 -15.824 1.00 97.00 174 THR A CA 1
ATOM 1447 C C . THR A 1 174 ? 15.416 7.125 -15.007 1.00 97.00 174 THR A C 1
ATOM 1449 O O . THR A 1 174 ? 16.337 7.937 -15.072 1.00 97.00 174 THR A O 1
ATOM 1452 N N . GLY A 1 175 ? 15.500 6.021 -14.264 1.00 95.62 175 GLY A N 1
ATOM 1453 C CA . GLY A 1 175 ? 16.558 5.766 -13.282 1.00 95.62 175 GLY A CA 1
ATOM 1454 C C . GLY A 1 175 ? 17.139 4.354 -13.316 1.00 95.62 175 GLY A C 1
ATOM 1455 O O . GLY A 1 175 ? 17.905 3.998 -12.426 1.00 95.62 175 GLY A O 1
ATOM 1456 N N . GLY A 1 176 ? 16.797 3.544 -14.319 1.00 96.62 176 GLY A N 1
ATOM 1457 C CA . GLY A 1 176 ? 17.281 2.173 -14.459 1.00 96.62 176 GLY A CA 1
ATOM 1458 C C . GLY A 1 176 ? 18.798 2.043 -14.608 1.00 96.62 176 GLY A C 1
ATOM 1459 O O . GLY A 1 176 ? 19.481 2.962 -15.075 1.00 96.62 176 GLY A O 1
ATOM 1460 N N . ASN A 1 177 ? 19.328 0.881 -14.227 1.00 96.62 177 ASN A N 1
ATOM 1461 C CA . ASN A 1 177 ? 20.730 0.530 -14.398 1.00 96.62 177 ASN A CA 1
ATOM 1462 C C . ASN A 1 177 ? 21.100 0.361 -15.887 1.00 96.62 177 ASN A C 1
ATOM 1464 O O . ASN A 1 177 ? 20.295 -0.078 -16.719 1.00 96.62 177 ASN A O 1
ATOM 1468 N N . VAL A 1 178 ? 22.343 0.706 -16.222 1.00 96.69 178 VAL A N 1
ATOM 1469 C CA . VAL A 1 178 ? 22.899 0.627 -17.576 1.00 96.69 178 VAL A CA 1
ATOM 1470 C C . VAL A 1 178 ? 24.246 -0.073 -17.504 1.00 96.69 178 VAL A C 1
ATOM 1472 O O . VAL A 1 178 ? 25.149 0.374 -16.805 1.00 96.69 178 VAL A O 1
ATOM 1475 N N . THR A 1 179 ? 24.388 -1.156 -18.258 1.00 93.50 179 THR A N 1
ATOM 1476 C CA . THR A 1 179 ? 25.642 -1.892 -18.421 1.00 93.50 179 THR A CA 1
ATOM 1477 C C . THR A 1 179 ? 25.911 -2.127 -19.908 1.00 93.50 179 THR A C 1
ATOM 1479 O O . THR A 1 179 ? 25.071 -1.847 -20.769 1.00 93.50 179 THR A O 1
ATOM 1482 N N . ALA A 1 180 ? 27.110 -2.599 -20.255 1.00 93.94 180 ALA A N 1
ATOM 1483 C CA . ALA A 1 180 ? 27.457 -2.855 -21.650 1.00 93.94 180 ALA A CA 1
ATOM 1484 C C . ALA A 1 180 ? 26.499 -3.894 -22.266 1.00 93.94 180 ALA A C 1
ATOM 1486 O O . ALA A 1 180 ? 26.430 -5.033 -21.812 1.00 93.94 180 ALA A O 1
ATOM 1487 N N . GLY A 1 181 ? 25.745 -3.488 -23.293 1.00 92.19 181 GLY A N 1
ATOM 1488 C CA . GLY A 1 181 ? 24.791 -4.352 -23.996 1.00 92.19 181 GLY A CA 1
ATOM 1489 C C . GLY A 1 181 ? 23.444 -4.567 -23.292 1.00 92.19 181 GLY A C 1
ATOM 1490 O O . GLY A 1 181 ? 22.612 -5.300 -23.821 1.00 92.19 181 GLY A O 1
ATOM 1491 N N . TYR A 1 182 ? 23.192 -3.931 -22.141 1.00 95.19 182 TYR A N 1
ATOM 1492 C CA . TYR A 1 182 ? 21.928 -4.071 -21.416 1.00 95.19 182 TYR A CA 1
ATOM 1493 C C . TYR A 1 182 ? 21.522 -2.779 -20.698 1.00 95.19 182 TYR A C 1
ATOM 1495 O O . TYR A 1 182 ? 22.298 -2.172 -19.966 1.00 95.19 182 TYR A O 1
ATOM 1503 N N . THR A 1 183 ? 20.265 -2.364 -20.853 1.00 97.38 183 THR A N 1
ATOM 1504 C CA . THR A 1 183 ? 19.723 -1.206 -20.133 1.00 97.38 183 THR A CA 1
ATOM 1505 C C . THR A 1 183 ? 18.271 -1.435 -19.750 1.00 97.38 183 THR A C 1
ATOM 1507 O O . THR A 1 183 ? 17.445 -1.773 -20.599 1.00 97.38 183 THR A O 1
ATOM 1510 N N . THR A 1 184 ? 17.943 -1.223 -18.472 1.00 97.62 184 THR A N 1
ATOM 1511 C CA . THR A 1 184 ? 16.547 -1.231 -18.000 1.00 97.62 184 THR A CA 1
ATOM 1512 C C . THR A 1 184 ? 15.803 0.055 -18.354 1.00 97.62 184 THR A C 1
ATOM 1514 O O . THR A 1 184 ? 14.587 0.100 -18.215 1.00 97.62 184 THR A O 1
ATOM 1517 N N . ARG A 1 185 ? 16.499 1.066 -18.898 1.00 98.12 185 ARG A N 1
ATOM 1518 C CA . ARG A 1 185 ? 15.887 2.307 -19.399 1.00 98.12 185 ARG A CA 1
ATOM 1519 C C . ARG A 1 185 ? 15.237 2.156 -20.772 1.00 98.12 185 ARG A C 1
ATOM 1521 O O . ARG A 1 185 ? 14.533 3.051 -21.223 1.00 98.12 185 ARG A O 1
ATOM 1528 N N . HIS A 1 186 ? 15.480 1.041 -21.458 1.00 97.88 186 HIS A N 1
ATOM 1529 C CA . HIS A 1 186 ? 14.811 0.730 -22.714 1.00 97.88 186 HIS A CA 1
ATOM 1530 C C . HIS A 1 186 ? 13.444 0.098 -22.441 1.00 97.88 186 HIS A C 1
ATOM 1532 O O . HIS A 1 186 ? 13.359 -0.861 -21.673 1.00 97.88 186 HIS A O 1
ATOM 1538 N N . ILE A 1 187 ? 12.390 0.588 -23.103 1.00 97.62 187 ILE A N 1
ATOM 1539 C CA . ILE A 1 187 ? 11.002 0.179 -22.832 1.00 97.62 187 ILE A CA 1
ATOM 1540 C C . ILE A 1 187 ? 10.799 -1.334 -22.900 1.00 97.62 187 ILE A C 1
ATOM 1542 O O . ILE A 1 187 ? 10.231 -1.910 -21.982 1.00 97.62 187 ILE A O 1
ATOM 1546 N N . ASP A 1 188 ? 11.337 -2.012 -23.913 1.00 97.38 188 ASP A N 1
ATOM 1547 C CA . ASP A 1 188 ? 11.171 -3.467 -24.023 1.00 97.38 188 ASP A CA 1
ATOM 1548 C C . ASP A 1 188 ? 11.834 -4.225 -22.869 1.00 97.38 188 ASP A C 1
ATOM 1550 O O . ASP A 1 188 ? 11.347 -5.267 -22.434 1.00 97.38 188 ASP A O 1
ATOM 1554 N N . THR A 1 189 ? 12.953 -3.703 -22.365 1.00 98.00 189 THR A N 1
ATOM 1555 C CA . THR A 1 189 ? 13.654 -4.288 -21.225 1.00 98.00 189 THR A CA 1
ATOM 1556 C C . THR A 1 189 ? 12.888 -4.017 -19.935 1.00 98.00 189 THR A C 1
ATOM 1558 O O . THR A 1 189 ? 12.746 -4.922 -19.118 1.00 98.00 189 THR A O 1
ATOM 1561 N N . ALA A 1 190 ? 12.368 -2.799 -19.759 1.00 98.25 190 ALA A N 1
ATOM 1562 C CA . ALA A 1 190 ? 11.537 -2.430 -18.617 1.00 98.25 190 ALA A CA 1
ATOM 1563 C C . ALA A 1 190 ? 10.256 -3.279 -18.549 1.00 98.25 190 ALA A C 1
ATOM 1565 O O . ALA A 1 190 ? 9.906 -3.764 -17.477 1.00 98.25 190 ALA A O 1
ATOM 1566 N N . LEU A 1 191 ? 9.606 -3.536 -19.690 1.00 98.25 191 LEU A N 1
ATOM 1567 C CA . LEU A 1 191 ? 8.425 -4.402 -19.767 1.00 98.25 191 LEU A CA 1
ATOM 1568 C C . LEU A 1 191 ? 8.750 -5.849 -19.377 1.00 98.25 191 LEU A C 1
ATOM 1570 O O . LEU A 1 191 ? 8.048 -6.412 -18.548 1.00 98.25 191 LEU A O 1
ATOM 1574 N N . ARG A 1 192 ? 9.860 -6.417 -19.869 1.00 97.75 192 ARG A N 1
ATOM 1575 C CA . ARG A 1 192 ? 10.322 -7.756 -19.445 1.00 97.75 192 ARG A CA 1
ATOM 1576 C C . ARG A 1 192 ? 10.681 -7.825 -17.959 1.00 97.75 192 ARG A C 1
ATOM 1578 O O . ARG A 1 192 ? 10.500 -8.852 -17.316 1.00 97.75 192 ARG A O 1
ATOM 1585 N N . ARG A 1 193 ? 11.223 -6.741 -17.395 1.00 97.19 193 ARG A N 1
ATOM 1586 C CA . ARG A 1 193 ? 11.483 -6.642 -15.950 1.00 97.19 193 ARG A CA 1
ATOM 1587 C C . ARG A 1 193 ? 10.176 -6.611 -15.156 1.00 97.19 193 ARG A C 1
ATOM 1589 O O . ARG A 1 193 ? 10.102 -7.266 -14.126 1.00 97.19 193 ARG A O 1
ATOM 1596 N N . MET A 1 194 ? 9.164 -5.898 -15.647 1.00 97.62 194 MET A N 1
ATOM 1597 C CA . MET A 1 194 ? 7.840 -5.849 -15.027 1.00 97.62 194 MET A CA 1
ATOM 1598 C C . MET A 1 194 ? 7.110 -7.196 -15.113 1.00 97.62 194 MET A C 1
ATOM 1600 O O . MET A 1 194 ? 6.533 -7.626 -14.122 1.00 97.62 194 MET A O 1
ATOM 1604 N N . GLU A 1 195 ? 7.209 -7.892 -16.248 1.00 97.44 195 GLU A N 1
ATOM 1605 C CA . GLU A 1 195 ? 6.740 -9.276 -16.427 1.00 97.44 195 GLU A CA 1
ATOM 1606 C C . GLU A 1 195 ? 7.359 -10.213 -15.380 1.00 97.44 195 GLU A C 1
ATOM 1608 O O . GLU A 1 195 ? 6.655 -10.952 -14.694 1.00 97.44 195 GLU A O 1
ATOM 1613 N N . LEU A 1 196 ? 8.677 -10.118 -15.168 1.00 96.25 196 LEU A N 1
ATOM 1614 C CA . LEU A 1 196 ? 9.358 -10.885 -14.126 1.00 96.25 196 LEU A CA 1
ATOM 1615 C C . LEU A 1 196 ? 8.865 -10.520 -12.715 1.00 96.25 196 LEU A C 1
ATOM 1617 O O . LEU A 1 196 ? 8.624 -11.412 -11.902 1.00 96.25 196 LEU A O 1
ATOM 1621 N N . SER A 1 197 ? 8.693 -9.228 -12.414 1.00 96.88 197 SER A N 1
ATOM 1622 C CA . SER A 1 197 ? 8.133 -8.775 -11.132 1.00 96.88 197 SER A CA 1
ATOM 1623 C C . SER A 1 197 ? 6.725 -9.331 -10.895 1.00 96.88 197 SER A C 1
ATOM 1625 O O . SER A 1 197 ? 6.445 -9.825 -9.803 1.00 96.88 197 SER A O 1
ATOM 1627 N N . ALA A 1 198 ? 5.865 -9.318 -11.917 1.00 96.44 198 ALA A N 1
ATOM 1628 C CA . ALA A 1 198 ? 4.523 -9.891 -11.864 1.00 96.44 198 ALA A CA 1
ATOM 1629 C C . ALA A 1 198 ? 4.557 -11.410 -11.621 1.00 96.44 198 ALA A C 1
ATOM 1631 O O . ALA A 1 198 ? 3.833 -11.901 -10.753 1.00 96.44 198 ALA A O 1
ATOM 1632 N N . ALA A 1 199 ? 5.444 -12.140 -12.307 1.00 95.75 199 ALA A N 1
ATOM 1633 C CA . ALA A 1 199 ? 5.628 -13.579 -12.110 1.00 95.75 199 ALA A CA 1
ATOM 1634 C C . ALA A 1 199 ? 6.023 -13.927 -10.662 1.00 95.75 199 ALA A C 1
ATOM 1636 O O . ALA A 1 199 ? 5.508 -14.889 -10.090 1.00 95.75 199 ALA A O 1
ATOM 1637 N N . PHE A 1 200 ? 6.887 -13.128 -10.027 1.00 95.75 200 PHE A N 1
ATOM 1638 C CA . PHE A 1 200 ? 7.193 -13.303 -8.604 1.00 95.75 200 PHE A CA 1
ATOM 1639 C C . PHE A 1 200 ? 6.029 -12.899 -7.694 1.00 95.75 200 PHE A C 1
ATOM 1641 O O . PHE A 1 200 ? 5.724 -13.621 -6.755 1.00 95.75 200 PHE A O 1
ATOM 1648 N N . LEU A 1 201 ? 5.375 -11.761 -7.935 1.00 96.94 201 LEU A N 1
ATOM 1649 C CA . LEU A 1 201 ? 4.315 -11.261 -7.054 1.00 96.94 201 LEU A CA 1
ATOM 1650 C C . LEU A 1 201 ? 3.077 -12.165 -7.030 1.00 96.94 201 LEU A C 1
ATOM 1652 O O . LEU A 1 201 ? 2.583 -12.501 -5.952 1.00 96.94 201 LEU A O 1
ATOM 1656 N N . PHE A 1 202 ? 2.567 -12.559 -8.199 1.00 95.75 202 PHE A N 1
ATOM 1657 C CA . PHE A 1 202 ? 1.289 -13.272 -8.304 1.00 95.75 202 PHE A CA 1
ATOM 1658 C C . PHE A 1 202 ? 1.379 -14.761 -7.965 1.00 95.75 202 PHE A C 1
ATOM 1660 O O . PHE A 1 202 ? 0.352 -15.405 -7.772 1.00 95.75 202 PHE A O 1
ATOM 1667 N N . THR A 1 203 ? 2.591 -15.301 -7.828 1.00 94.56 203 THR A N 1
ATOM 1668 C CA . THR A 1 203 ? 2.810 -16.678 -7.364 1.00 94.56 203 THR A CA 1
ATOM 1669 C C . THR A 1 203 ? 2.934 -16.780 -5.841 1.00 94.56 203 THR A C 1
ATOM 1671 O O . THR A 1 203 ? 2.871 -17.882 -5.293 1.00 94.56 203 THR A O 1
ATOM 1674 N N . ILE A 1 204 ? 3.067 -15.654 -5.127 1.00 95.31 204 ILE A N 1
ATOM 1675 C CA . ILE A 1 204 ? 3.098 -15.639 -3.661 1.00 95.31 204 ILE A CA 1
ATOM 1676 C C . ILE A 1 204 ? 1.686 -15.934 -3.108 1.00 95.31 204 ILE A C 1
ATOM 1678 O O . ILE A 1 204 ? 0.733 -15.246 -3.485 1.00 95.31 204 ILE A O 1
ATOM 1682 N N . PRO A 1 205 ? 1.519 -16.877 -2.158 1.00 94.50 205 PRO A N 1
ATOM 1683 C CA . PRO A 1 205 ? 0.217 -17.189 -1.562 1.00 94.50 205 PRO A CA 1
ATOM 1684 C C . PRO A 1 205 ? -0.485 -15.987 -0.909 1.00 94.50 205 PRO A C 1
ATOM 1686 O O . PRO A 1 205 ? 0.163 -15.101 -0.345 1.00 94.50 205 PRO A O 1
ATOM 1689 N N . GLY A 1 206 ? -1.821 -15.985 -0.943 1.00 95.56 206 GLY A N 1
ATOM 1690 C CA . GLY A 1 206 ? -2.673 -14.934 -0.369 1.00 95.56 206 GLY A CA 1
ATOM 1691 C C . GLY A 1 206 ? -3.051 -13.827 -1.361 1.00 95.56 206 GLY A C 1
ATOM 1692 O O . GLY A 1 206 ? -2.616 -13.858 -2.515 1.00 95.56 206 GLY A O 1
ATOM 1693 N N . PRO A 1 207 ? -3.843 -12.832 -0.930 1.00 96.88 207 PRO A N 1
ATOM 1694 C CA . PRO A 1 207 ? -4.314 -11.759 -1.795 1.00 96.88 207 PRO A CA 1
ATOM 1695 C C . PRO A 1 207 ? -3.148 -10.919 -2.331 1.00 96.88 207 PRO A C 1
ATOM 1697 O O . PRO A 1 207 ? -2.114 -10.754 -1.675 1.00 96.88 207 PRO A O 1
ATOM 1700 N N . LYS A 1 208 ? -3.314 -10.400 -3.548 1.00 96.69 208 LYS A N 1
ATOM 1701 C CA . LYS A 1 208 ? -2.369 -9.493 -4.205 1.00 96.69 208 LYS A CA 1
ATOM 1702 C C . LYS A 1 208 ? -3.129 -8.300 -4.742 1.00 96.69 208 LYS A C 1
ATOM 1704 O O . LYS A 1 208 ? -4.221 -8.463 -5.283 1.00 96.69 208 LYS A O 1
ATOM 1709 N N . MET A 1 209 ? -2.549 -7.117 -4.593 1.00 95.81 209 MET A N 1
ATOM 1710 C CA . MET A 1 209 ? -3.093 -5.908 -5.195 1.00 95.81 209 MET A CA 1
ATOM 1711 C C . MET A 1 209 ? -2.282 -5.561 -6.440 1.00 95.81 209 MET A C 1
ATOM 1713 O O . MET A 1 209 ? -1.052 -5.505 -6.414 1.00 95.81 209 MET A O 1
ATOM 1717 N N . MET A 1 210 ? -3.006 -5.329 -7.528 1.00 95.06 210 MET A N 1
ATOM 1718 C CA . MET A 1 210 ? -2.488 -4.790 -8.774 1.00 95.06 210 MET A CA 1
ATOM 1719 C C . MET A 1 210 ? -2.949 -3.341 -8.891 1.00 95.06 210 MET A C 1
ATOM 1721 O O . MET A 1 210 ? -4.110 -3.036 -8.613 1.00 95.06 210 MET A O 1
ATOM 1725 N N . TRP A 1 211 ? -2.047 -2.455 -9.299 1.00 95.44 211 TRP A N 1
ATOM 1726 C CA . TRP A 1 211 ? -2.381 -1.058 -9.532 1.00 95.44 211 TRP A CA 1
ATOM 1727 C C . TRP A 1 211 ? -2.757 -0.815 -10.993 1.00 95.44 211 TRP A C 1
ATOM 1729 O O . TRP A 1 211 ? -2.247 -1.484 -11.889 1.00 95.44 211 TRP A O 1
ATOM 1739 N N . GLN A 1 212 ? -3.667 0.131 -11.225 1.00 93.75 212 GLN A N 1
ATOM 1740 C CA . GLN A 1 212 ? -4.275 0.383 -12.531 1.00 93.75 212 GLN A CA 1
ATOM 1741 C C . GLN A 1 212 ? -3.227 0.546 -13.649 1.00 93.75 212 GLN A C 1
ATOM 1743 O O . GLN A 1 212 ? -2.335 1.392 -13.550 1.00 93.75 212 GLN A O 1
ATOM 1748 N N . PHE A 1 213 ? -3.389 -0.221 -14.734 1.00 95.56 213 PHE A N 1
ATOM 1749 C CA . PHE A 1 213 ? -2.489 -0.312 -15.891 1.00 95.56 213 PHE A CA 1
ATOM 1750 C C . PHE A 1 213 ? -1.101 -0.917 -15.607 1.00 95.56 213 PHE A C 1
ATOM 1752 O O . PHE A 1 213 ? -0.275 -1.021 -16.524 1.00 95.56 213 PHE A O 1
ATOM 1759 N N . GLY A 1 214 ? -0.827 -1.372 -14.382 1.00 94.62 214 GLY A N 1
ATOM 1760 C CA . GLY A 1 214 ? 0.370 -2.153 -14.066 1.00 94.62 214 GLY A CA 1
ATOM 1761 C C . GLY A 1 214 ? 0.454 -3.432 -14.907 1.00 94.62 214 GLY A C 1
ATOM 1762 O O . GLY A 1 214 ? 1.544 -3.839 -15.309 1.00 94.62 214 GLY A O 1
ATOM 1763 N N . GLU A 1 215 ? -0.697 -3.992 -15.291 1.00 94.75 215 GLU A N 1
ATOM 1764 C CA . GLU A 1 215 ? -0.834 -5.189 -16.122 1.00 94.75 215 GLU A CA 1
ATOM 1765 C C . GLU A 1 215 ? -0.328 -5.046 -17.560 1.00 94.75 215 GLU A C 1
ATOM 1767 O O . GLU A 1 215 ? -0.096 -6.049 -18.231 1.00 94.75 215 GLU A O 1
ATOM 1772 N N . VAL A 1 216 ? -0.133 -3.804 -18.014 1.00 96.56 216 VAL A N 1
ATOM 1773 C CA . VAL A 1 216 ? 0.399 -3.442 -19.338 1.00 96.56 216 VAL A CA 1
ATOM 1774 C C . VAL A 1 216 ? 1.647 -2.553 -19.248 1.00 96.56 216 VAL A C 1
ATOM 1776 O O . VAL A 1 216 ? 2.056 -1.916 -20.231 1.00 96.56 216 VAL A O 1
ATOM 1779 N N . GLY A 1 217 ? 2.266 -2.498 -18.064 1.00 96.44 217 GLY A N 1
ATOM 1780 C CA . GLY A 1 217 ? 3.502 -1.765 -17.805 1.00 96.44 217 GLY A CA 1
ATOM 1781 C C . GLY A 1 217 ? 3.368 -0.251 -17.972 1.00 96.44 217 GLY A C 1
ATOM 1782 O O . GLY A 1 217 ? 4.107 0.355 -18.754 1.00 96.44 217 GLY A O 1
ATOM 1783 N N . TYR A 1 218 ? 2.403 0.363 -17.287 1.00 97.31 218 TYR A N 1
ATOM 1784 C CA . TYR A 1 218 ? 2.148 1.801 -17.375 1.00 97.31 218 TYR A CA 1
ATOM 1785 C C . TYR A 1 218 ? 3.368 2.650 -16.995 1.00 97.31 218 TYR A C 1
ATOM 1787 O O . TYR A 1 218 ? 3.964 2.508 -15.931 1.00 97.31 218 TYR A O 1
ATOM 1795 N N . ASP A 1 219 ? 3.731 3.564 -17.883 1.00 97.06 219 ASP A N 1
ATOM 1796 C CA . ASP A 1 219 ? 5.030 4.238 -17.924 1.00 97.06 219 ASP A CA 1
ATOM 1797 C C . ASP A 1 219 ? 4.937 5.753 -17.721 1.00 97.06 219 ASP A C 1
ATOM 1799 O O . ASP A 1 219 ? 5.896 6.475 -17.977 1.00 97.06 219 ASP A O 1
ATOM 1803 N N . PHE A 1 220 ? 3.801 6.256 -17.238 1.00 97.12 220 PHE A N 1
ATOM 1804 C CA . PHE A 1 220 ? 3.673 7.654 -16.836 1.00 97.12 220 PHE A CA 1
ATOM 1805 C C . PHE A 1 220 ? 4.027 7.843 -15.368 1.00 97.12 220 PHE A C 1
ATOM 1807 O O . PHE A 1 220 ? 3.659 7.025 -14.526 1.00 97.12 220 PHE A O 1
ATOM 1814 N N . ALA A 1 221 ? 4.652 8.978 -15.057 1.00 96.94 221 ALA A N 1
ATOM 1815 C CA . ALA A 1 221 ? 4.893 9.398 -13.684 1.00 96.94 221 ALA A CA 1
ATOM 1816 C C . ALA A 1 221 ? 3.587 9.457 -12.876 1.00 96.94 221 ALA A C 1
ATOM 1818 O O . ALA A 1 221 ? 2.535 9.885 -13.376 1.00 96.94 221 ALA A O 1
ATOM 1819 N N . ILE A 1 222 ? 3.649 9.085 -11.602 1.00 96.56 222 ILE A N 1
ATOM 1820 C CA . ILE A 1 222 ? 2.534 9.219 -10.663 1.00 96.56 222 ILE A CA 1
ATOM 1821 C C . ILE A 1 222 ? 2.153 10.683 -10.450 1.00 96.56 222 ILE A C 1
ATOM 1823 O O . ILE A 1 222 ? 0.980 11.008 -10.310 1.00 96.56 222 ILE A O 1
ATOM 1827 N N . ASN A 1 223 ? 3.131 11.576 -10.567 1.00 97.56 223 ASN A N 1
ATOM 1828 C CA . ASN A 1 223 ? 2.980 13.019 -10.421 1.00 97.56 223 ASN A CA 1
ATOM 1829 C C . ASN A 1 223 ? 2.776 13.738 -11.770 1.00 97.56 223 ASN A C 1
ATOM 1831 O O . ASN A 1 223 ? 2.993 14.941 -11.884 1.00 97.56 223 ASN A O 1
ATOM 1835 N N . ARG A 1 224 ? 2.384 13.017 -12.830 1.00 97.19 224 ARG A N 1
ATOM 1836 C CA . ARG A 1 224 ? 2.042 13.635 -14.118 1.00 97.19 224 ARG A CA 1
ATOM 1837 C C . ARG A 1 224 ? 0.750 14.451 -14.025 1.00 97.19 224 ARG A C 1
ATOM 1839 O O . ARG A 1 224 ? -0.287 13.923 -13.626 1.00 97.19 224 ARG A O 1
ATOM 1846 N N . CYS A 1 225 ? 0.814 15.694 -14.480 1.00 97.62 225 CYS A N 1
ATOM 1847 C CA . CYS A 1 225 ? -0.324 16.587 -14.659 1.00 97.62 225 CYS A CA 1
ATOM 1848 C C . CYS A 1 225 ? -1.025 16.349 -16.008 1.00 97.62 225 CYS A C 1
ATOM 1850 O O . CYS A 1 225 ? -0.449 15.764 -16.930 1.00 97.62 225 CYS A O 1
ATOM 1852 N N . GLU A 1 226 ? -2.262 16.830 -16.143 1.00 96.62 226 GLU A N 1
ATOM 1853 C CA . GLU A 1 226 ? -3.053 16.707 -17.379 1.00 96.62 226 GLU A CA 1
ATOM 1854 C C . GLU A 1 226 ? -2.426 17.455 -18.567 1.00 96.62 226 GLU A C 1
ATOM 1856 O O . GLU A 1 226 ? -2.481 16.973 -19.696 1.00 96.62 226 GLU A O 1
ATOM 1861 N N . ASP A 1 227 ? -1.745 18.577 -18.307 1.00 96.00 227 ASP A N 1
ATOM 1862 C CA . ASP A 1 227 ? -0.977 19.341 -19.305 1.00 96.00 227 ASP A CA 1
ATOM 1863 C C . ASP A 1 227 ? 0.340 18.656 -19.724 1.00 96.00 227 ASP A C 1
ATOM 1865 O O . ASP A 1 227 ? 1.048 19.108 -20.623 1.00 96.00 227 ASP A O 1
ATOM 1869 N N . GLY A 1 228 ? 0.665 17.535 -19.081 1.00 95.44 228 GLY A N 1
ATOM 1870 C CA . GLY A 1 228 ? 1.840 16.727 -19.339 1.00 95.44 228 GLY A CA 1
ATOM 1871 C C . GLY A 1 228 ? 3.100 17.112 -18.569 1.00 95.44 228 GLY A C 1
ATOM 1872 O O . GLY A 1 228 ? 4.108 16.416 -18.735 1.00 95.44 228 GLY A O 1
ATOM 1873 N N . SER A 1 229 ? 3.046 18.136 -17.717 1.00 97.06 229 SER A N 1
ATOM 1874 C CA . SER A 1 229 ? 4.104 18.448 -16.753 1.00 97.06 229 SER A CA 1
ATOM 1875 C C . SER A 1 229 ? 4.178 17.405 -15.623 1.00 97.06 229 SER A C 1
ATOM 1877 O O . SER A 1 229 ? 3.356 16.485 -15.539 1.00 97.06 229 SER A O 1
ATOM 1879 N N . ILE A 1 230 ? 5.207 17.500 -14.774 1.00 97.06 230 ILE A N 1
ATOM 1880 C CA . ILE A 1 230 ? 5.380 16.647 -13.591 1.00 97.06 230 ILE A CA 1
ATOM 1881 C C . ILE A 1 230 ? 5.449 17.545 -12.358 1.00 97.06 230 ILE A C 1
ATOM 1883 O O . ILE A 1 230 ? 6.367 18.354 -12.235 1.00 97.06 230 ILE A O 1
ATOM 1887 N N . ASN A 1 231 ? 4.488 17.384 -11.449 1.00 97.19 231 ASN A N 1
ATOM 1888 C CA . ASN A 1 231 ? 4.386 18.132 -10.199 1.00 97.19 231 ASN A CA 1
ATOM 1889 C C . ASN A 1 231 ? 3.760 17.244 -9.108 1.00 97.19 231 ASN A C 1
ATOM 1891 O O . ASN A 1 231 ? 2.818 16.500 -9.370 1.00 97.19 231 ASN A O 1
ATOM 1895 N N . ASN A 1 232 ? 4.272 17.325 -7.880 1.00 95.38 232 ASN A N 1
ATOM 1896 C CA . ASN A 1 232 ? 3.746 16.590 -6.728 1.00 95.38 232 ASN A CA 1
ATOM 1897 C C . ASN A 1 232 ? 2.259 16.872 -6.450 1.00 95.38 232 ASN A C 1
ATOM 1899 O O . ASN A 1 232 ? 1.554 15.962 -6.017 1.00 95.38 232 ASN A O 1
ATOM 1903 N N . ASP A 1 233 ? 1.763 18.067 -6.778 1.00 95.88 233 ASP A N 1
ATOM 1904 C CA . ASP A 1 233 ? 0.342 18.422 -6.643 1.00 95.88 233 ASP A CA 1
ATOM 1905 C C . ASP A 1 233 ? -0.554 17.618 -7.599 1.00 95.88 233 ASP A C 1
ATOM 1907 O O . ASP A 1 233 ? -1.749 17.453 -7.371 1.00 95.88 233 ASP A O 1
ATOM 1911 N N . CYS A 1 234 ? 0.032 17.044 -8.652 1.00 96.56 234 CYS A N 1
ATOM 1912 C CA . CYS A 1 234 ? -0.691 16.304 -9.672 1.00 96.56 234 CYS A CA 1
ATOM 1913 C C . CYS A 1 234 ? -0.846 14.815 -9.365 1.00 96.56 234 CYS A C 1
ATOM 1915 O O . CYS A 1 234 ? -1.288 14.070 -10.237 1.00 96.56 234 CYS A O 1
ATOM 1917 N N . ARG A 1 235 ? -0.506 14.335 -8.163 1.00 94.88 235 ARG A N 1
ATOM 1918 C CA . ARG A 1 235 ? -0.620 12.907 -7.818 1.00 94.88 235 ARG A CA 1
ATOM 1919 C C . ARG A 1 235 ? -2.020 12.346 -8.077 1.00 94.88 235 ARG A C 1
ATOM 1921 O O . ARG A 1 235 ? -2.163 11.341 -8.770 1.00 94.88 235 ARG A O 1
ATOM 1928 N N . THR A 1 236 ? -3.043 13.048 -7.601 1.00 93.88 236 THR A N 1
ATOM 1929 C CA . THR A 1 236 ? -4.458 12.665 -7.731 1.00 93.88 236 THR A CA 1
ATOM 1930 C C . THR A 1 236 ? -5.098 13.122 -9.042 1.00 93.88 236 THR A C 1
ATOM 1932 O O . THR A 1 236 ? -6.253 12.793 -9.302 1.00 93.88 236 THR A O 1
ATOM 1935 N N . HIS A 1 237 ? -4.369 13.856 -9.891 1.00 95.31 237 HIS A N 1
ATOM 1936 C CA . HIS A 1 237 ? -4.903 14.291 -11.180 1.00 95.31 237 HIS A CA 1
ATOM 1937 C C . HIS A 1 237 ? -5.167 13.087 -12.098 1.00 95.31 237 HIS A C 1
ATOM 1939 O O . HIS A 1 237 ? -4.417 12.100 -12.042 1.00 95.31 237 HIS A O 1
ATOM 1945 N N . PRO A 1 238 ? -6.161 13.181 -13.000 1.00 94.62 238 PRO A N 1
ATOM 1946 C CA . PRO A 1 238 ? -6.385 12.196 -14.046 1.00 94.62 238 PRO A CA 1
ATOM 1947 C C . PRO A 1 238 ? -5.097 11.860 -14.801 1.00 94.62 238 PRO A C 1
ATOM 1949 O O . PRO A 1 238 ? -4.343 12.735 -15.233 1.00 94.62 238 PRO A O 1
ATOM 1952 N N . LYS A 1 239 ? -4.838 10.561 -14.957 1.00 95.19 239 LYS A N 1
ATOM 1953 C CA . LYS A 1 239 ? -3.733 10.049 -15.768 1.00 95.19 239 LYS A CA 1
ATOM 1954 C C . LYS A 1 239 ? -4.278 9.519 -17.092 1.00 95.19 239 LYS A C 1
ATOM 1956 O O . LYS A 1 239 ? -5.412 9.040 -17.126 1.00 95.19 239 LYS A O 1
ATOM 1961 N N . PRO A 1 240 ? -3.507 9.591 -18.190 1.00 95.50 240 PRO A N 1
ATOM 1962 C CA . PRO A 1 240 ? -4.000 9.145 -19.485 1.00 95.50 240 PRO A CA 1
ATOM 1963 C C . PRO A 1 240 ? -4.462 7.680 -19.488 1.00 95.50 240 PRO A C 1
ATOM 1965 O O . PRO A 1 240 ? -3.693 6.780 -19.167 1.00 95.50 240 PRO A O 1
ATOM 1968 N N . ILE A 1 241 ? -5.689 7.417 -19.925 1.00 95.31 241 ILE A N 1
ATOM 1969 C CA . ILE A 1 241 ? -6.191 6.051 -20.123 1.00 95.31 241 ILE A CA 1
ATOM 1970 C C . ILE A 1 241 ? -5.469 5.440 -21.338 1.00 95.31 241 ILE A C 1
ATOM 1972 O O . ILE A 1 241 ? -5.414 6.069 -22.396 1.00 95.31 241 ILE A O 1
ATOM 1976 N N . ARG A 1 242 ? -4.883 4.243 -21.192 1.00 94.81 242 ARG A N 1
ATOM 1977 C CA . ARG A 1 242 ? -3.989 3.624 -22.196 1.00 94.81 242 ARG A CA 1
ATOM 1978 C C . ARG A 1 242 ? -4.487 2.278 -22.720 1.00 94.81 242 ARG A C 1
ATOM 1980 O O . ARG A 1 242 ? -3.766 1.285 -22.730 1.00 94.81 242 ARG A O 1
ATOM 1987 N N . TRP A 1 243 ? -5.727 2.235 -23.202 1.00 95.38 243 TRP A N 1
ATOM 1988 C CA . TRP A 1 243 ? -6.262 1.024 -23.844 1.00 95.38 243 TRP A CA 1
ATOM 1989 C C . TRP A 1 243 ? -5.506 0.634 -25.122 1.00 95.38 243 TRP A C 1
ATOM 1991 O O . TRP A 1 243 ? -5.458 -0.542 -25.476 1.00 95.38 243 TRP A O 1
ATOM 2001 N N . ASP A 1 244 ? -4.854 1.592 -25.785 1.00 96.38 244 ASP A N 1
ATOM 2002 C CA . ASP A 1 244 ? -3.969 1.356 -26.928 1.00 96.38 244 ASP A CA 1
ATOM 2003 C C . ASP A 1 244 ? -2.764 0.462 -26.581 1.00 96.38 244 ASP A C 1
ATOM 2005 O O . ASP A 1 244 ? -2.225 -0.210 -27.463 1.00 96.38 244 ASP A O 1
ATOM 2009 N N . TYR A 1 245 ? -2.382 0.353 -25.301 1.00 96.56 245 TYR A N 1
ATOM 2010 C CA . TYR A 1 245 ? -1.307 -0.548 -24.863 1.00 96.56 245 TYR A CA 1
ATOM 2011 C C . TYR A 1 245 ? -1.643 -2.016 -25.128 1.00 96.56 245 TYR A C 1
ATOM 2013 O O . TYR A 1 245 ? -0.741 -2.808 -25.405 1.00 96.56 245 TYR A O 1
ATOM 2021 N N . LEU A 1 246 ? -2.933 -2.358 -25.192 1.00 93.94 246 LEU A N 1
ATOM 2022 C CA . LEU A 1 246 ? -3.421 -3.668 -25.619 1.00 93.94 246 LEU A CA 1
ATOM 2023 C C . LEU A 1 246 ? -3.267 -3.914 -27.131 1.00 93.94 246 LEU A C 1
ATOM 2025 O O . LEU A 1 246 ? -3.740 -4.929 -27.628 1.00 93.94 246 LEU A O 1
ATOM 2029 N N . GLN A 1 247 ? -2.623 -3.040 -27.901 1.00 95.88 247 GLN A N 1
ATOM 2030 C CA . GLN A 1 247 ? -2.204 -3.344 -29.277 1.00 95.88 247 GLN A CA 1
ATOM 2031 C C . GLN A 1 247 ? -0.712 -3.688 -29.367 1.00 95.88 247 GLN A C 1
ATOM 2033 O O . GLN A 1 247 ? -0.246 -4.187 -30.389 1.00 95.88 247 GLN A O 1
ATOM 2038 N N . ASN A 1 248 ? 0.042 -3.493 -28.282 1.00 96.31 248 ASN A N 1
ATOM 2039 C CA . ASN A 1 248 ? 1.457 -3.826 -28.219 1.00 96.31 248 ASN A CA 1
ATOM 2040 C C . ASN A 1 248 ? 1.658 -5.223 -27.610 1.00 96.31 248 ASN A C 1
ATOM 2042 O O . ASN A 1 248 ? 1.372 -5.450 -26.434 1.00 96.31 248 ASN A O 1
ATOM 2046 N N . ALA A 1 249 ? 2.201 -6.153 -28.401 1.00 95.50 249 ALA A N 1
ATOM 2047 C CA . ALA A 1 249 ? 2.433 -7.532 -27.972 1.00 95.50 249 ALA A CA 1
ATOM 2048 C C . ALA A 1 249 ? 3.309 -7.642 -26.710 1.00 95.50 249 ALA A C 1
ATOM 2050 O O . ALA A 1 249 ? 3.016 -8.461 -25.847 1.00 95.50 249 ALA A O 1
ATOM 2051 N N . LYS A 1 250 ? 4.330 -6.788 -26.558 1.00 96.19 250 LYS A N 1
ATOM 2052 C CA . LYS A 1 250 ? 5.225 -6.807 -25.386 1.00 96.19 250 LYS A CA 1
ATOM 2053 C C . LYS A 1 250 ? 4.539 -6.303 -24.121 1.00 96.19 250 LYS A C 1
ATOM 2055 O O . LYS A 1 250 ? 4.864 -6.753 -23.034 1.00 96.19 250 LYS A O 1
ATOM 2060 N N . ARG A 1 251 ? 3.580 -5.381 -24.246 1.00 97.06 251 ARG A N 1
ATOM 2061 C CA . ARG A 1 251 ? 2.805 -4.895 -23.094 1.00 97.06 251 ARG A CA 1
ATOM 2062 C C . ARG A 1 251 ? 1.789 -5.927 -22.619 1.00 97.06 251 ARG A C 1
ATOM 2064 O O . ARG A 1 251 ? 1.610 -6.071 -21.420 1.00 97.06 251 ARG A O 1
ATOM 2071 N N . LYS A 1 252 ? 1.185 -6.693 -23.535 1.00 94.50 252 LYS A N 1
ATOM 2072 C CA . LYS A 1 252 ? 0.296 -7.811 -23.170 1.00 94.50 252 LYS A CA 1
ATOM 2073 C C . LYS A 1 252 ? 0.996 -8.909 -22.375 1.00 94.50 252 LYS A C 1
ATOM 2075 O O . LYS A 1 252 ? 0.337 -9.581 -21.603 1.00 94.50 252 LYS A O 1
ATOM 2080 N N . GLN A 1 253 ? 2.297 -9.097 -22.577 1.00 93.88 253 GLN A N 1
ATOM 2081 C CA . GLN A 1 253 ? 3.071 -10.138 -21.897 1.00 93.88 253 GLN A CA 1
ATOM 2082 C C . GLN A 1 253 ? 3.308 -9.849 -20.410 1.00 93.88 253 GLN A C 1
ATOM 2084 O O . GLN A 1 253 ? 3.689 -10.750 -19.685 1.00 93.88 253 GLN A O 1
ATOM 2089 N N . VAL A 1 254 ? 3.071 -8.625 -19.920 1.00 92.56 254 VAL A N 1
ATOM 2090 C CA . VAL A 1 254 ? 3.449 -8.244 -18.546 1.00 92.56 254 VAL A CA 1
ATOM 2091 C C . VAL A 1 254 ? 2.710 -9.053 -17.468 1.00 92.56 254 VAL A C 1
ATOM 2093 O O . VAL A 1 254 ? 3.256 -9.250 -16.387 1.00 92.56 254 VAL A O 1
ATOM 2096 N N . THR A 1 255 ? 1.491 -9.528 -17.726 1.00 78.62 255 THR A N 1
ATOM 2097 C CA . THR A 1 255 ? 0.684 -10.282 -16.739 1.00 78.62 255 THR A CA 1
ATOM 2098 C C . THR A 1 255 ? -0.026 -11.512 -17.303 1.00 78.62 255 THR A C 1
ATOM 2100 O O . THR A 1 255 ? -0.872 -12.087 -16.616 1.00 78.62 255 THR A O 1
ATOM 2103 N N . VAL A 1 256 ? 0.299 -11.912 -18.537 1.00 58.72 256 VAL A N 1
ATOM 2104 C CA . VAL A 1 256 ? -0.297 -13.070 -19.228 1.00 58.72 256 VAL A CA 1
ATOM 2105 C C . VAL A 1 256 ? 0.634 -14.268 -19.162 1.00 58.72 256 VAL A C 1
ATOM 2107 O O . VAL A 1 256 ? 1.837 -14.076 -19.432 1.00 58.72 256 VAL A O 1
#

Foldseek 3Di:
DQFDPDQQAPDDDPTQGQLPDPVVVVVLLVVLLCCCPVVVALADEDPPLLSNDPHHLQPDPNRHDPSRVQVSQEDDPRSLVSLLSSVVSNCVNPNNRAAEYQRRHPLVSVLSSVVSPHAYEAEPQVLLLCQLLVHPPSNDPLSQAVVSSVHPHLRYAYENDDLPDWASLQCQLPPHDDDVPDGSNDNLSSLVSLLVSLVVQVPHDHHYDDDPLSLQRDRDTCQAAPVGDGDPVCNVPDDDDPPVSVVDPSSNSNND

Secondary structure (DSS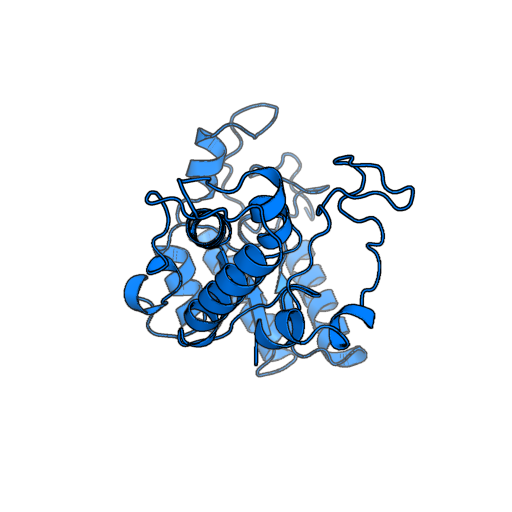P, 8-state):
--B-SS--SSS--SSPB-TTSHHHHHHHHHHHHHHHHTS--SEEEETTGGG---S----STT---HHHHHHHHS--HHHHHHHHHHHHHHHHHSTT-EEEE---S-HHHHHHHHHTT-EEEEE-HHHHHHHHHT-SSS---GGGSTTTTT-SS--EEEES--SSS--HHHHHHHH--EETTEETTSHHHHHHHHHHHHHHHHHSSS-EE--TTGGGT--S-TTB-TTS-B-GGGTTSPPPP-GGGGG-HHHHTT--